Protein AF-A0A7S1FS74-F1 (afdb_monomer_lite)

Sequence (262 aa):
QEGEQGNDNESFQSESQVQEIINKVNLYEEGFTKITEATGISDLQQFVRFFLENEEHNFSLFNFANEQSNEIEMLQEKKNSCKEELEDCSRRKQENQKNNVALEDVENRIQTATLQLAEAESRLNESKNTMEDLKYGVEQLINTTDKRHPDISEPEITVTDVNILQNLGNIEQEIDKILSLYHTMKKKKDSCDYNLNGSDKNHFDRILSRSSSDAILPKMSDYSSDESIENEPITRPLTRDQIARKTIASMTNTKQKRTPWY

Radius of gyration: 62.42 Å; chains: 1; bounding box: 148×60×145 Å

Secondary structure (DSSP, 8-state):
--SSSSSHHHHHHHHHHHHHHHHHHHHHHHHHHHHHHHH----HHHHHHHHHHHHHHHHHHHHHHHHHHHHHHHHHHHHHHHHHHHHHHHHHHHHHHHHHHHHHHHHHHHHHHHHHHHHHHHHHHHHHHHHHHHHHHHHHHHHHHSTT-TT---------TTTHHHHHHHHHHHHHHHHHHHHHHHHHHHTT-----------GGGSTT--------------------------PPPPHHHHHHHHHHHHHHHHHT-PPP-

pLDDT: mean 75.57, std 19.51, range [37.91, 98.19]

InterPro domains:
  IPR049258 ODAD1, central coiled coil region [PF21773] (16-146)
  IPR051876 Outer dynein arm-docking/Coiled-coil domain-containing protein [PTHR21694] (13-249)

Organism: NCBI:txid216773

Structure (mmCIF, N/CA/C/O backbone):
data_AF-A0A7S1FS74-F1
#
_entry.id   AF-A0A7S1FS74-F1
#
loop_
_atom_site.group_PDB
_atom_site.id
_atom_site.type_symbol
_atom_site.label_atom_id
_atom_site.label_alt_id
_atom_site.label_comp_id
_atom_site.label_asym_id
_atom_site.label_entity_id
_atom_site.label_seq_id
_atom_site.pdbx_PDB_ins_code
_atom_site.Cartn_x
_atom_site.Cartn_y
_atom_site.Cartn_z
_atom_site.occupancy
_atom_site.B_iso_or_equiv
_atom_site.auth_seq_id
_atom_site.auth_comp_id
_atom_site.auth_asym_id
_atom_site.auth_atom_id
_atom_site.pdbx_PDB_model_num
ATOM 1 N N . GLN A 1 1 ? -73.631 -48.736 70.545 1.00 43.78 1 GLN A N 1
ATOM 2 C CA . GLN A 1 1 ? -72.236 -48.270 70.409 1.00 43.78 1 GLN A CA 1
ATOM 3 C C . GLN A 1 1 ? -72.059 -47.849 68.965 1.00 43.78 1 GLN A C 1
ATOM 5 O O . GLN A 1 1 ? -72.694 -48.474 68.132 1.00 43.78 1 GLN A O 1
ATOM 10 N N . GLU A 1 2 ? -71.242 -46.826 68.716 1.00 48.28 2 GLU A N 1
ATOM 11 C CA . GLU A 1 2 ? -70.967 -46.182 67.414 1.00 48.28 2 GLU A CA 1
ATOM 12 C C . GLU A 1 2 ? -71.860 -44.977 67.098 1.00 48.28 2 GLU A C 1
ATOM 14 O O . GLU A 1 2 ? -72.830 -45.042 66.354 1.00 48.28 2 GLU A O 1
ATOM 19 N N . GLY A 1 3 ? -71.505 -43.843 67.697 1.00 50.06 3 GLY A N 1
ATOM 20 C CA . GLY A 1 3 ? -72.077 -42.544 67.372 1.00 50.06 3 GLY A CA 1
ATOM 21 C C . GLY A 1 3 ? -71.383 -41.425 68.134 1.00 50.06 3 GLY A C 1
ATOM 22 O O . GLY A 1 3 ? -72.074 -40.643 68.759 1.00 50.06 3 GLY A O 1
ATOM 23 N N . GLU A 1 4 ? -70.042 -41.403 68.184 1.00 51.97 4 GLU A N 1
ATOM 24 C CA . GLU A 1 4 ? -69.323 -40.344 68.923 1.00 51.97 4 GLU A CA 1
ATOM 25 C C . GLU A 1 4 ? -67.820 -40.200 68.590 1.00 51.97 4 GLU A C 1
ATOM 27 O O . GLU A 1 4 ? -67.072 -39.674 69.394 1.00 51.97 4 GLU A O 1
ATOM 32 N N . GLN A 1 5 ? -67.331 -40.660 67.427 1.00 51.28 5 GLN A N 1
ATOM 33 C CA . GLN A 1 5 ? -65.892 -40.536 67.083 1.00 51.28 5 GLN A CA 1
ATOM 34 C C . GLN A 1 5 ? -65.592 -39.740 65.799 1.00 51.28 5 GLN A C 1
ATOM 36 O O . GLN A 1 5 ? -64.433 -39.583 65.434 1.00 51.28 5 GLN A O 1
ATOM 41 N N . GLY A 1 6 ? -66.612 -39.216 65.109 1.00 51.88 6 GLY A N 1
ATOM 42 C CA . GLY A 1 6 ? -66.433 -38.466 63.855 1.00 51.88 6 GLY A CA 1
ATOM 43 C C . GLY A 1 6 ? -66.335 -36.942 64.002 1.00 51.88 6 GLY A C 1
ATOM 44 O O . GLY A 1 6 ? -65.838 -36.293 63.092 1.00 51.88 6 GLY A O 1
ATOM 45 N N . ASN A 1 7 ? -66.789 -36.371 65.122 1.00 51.75 7 ASN A N 1
ATOM 46 C CA . ASN A 1 7 ? -66.901 -34.914 65.303 1.00 51.75 7 ASN A CA 1
ATOM 47 C C . ASN A 1 7 ? -65.642 -34.287 65.935 1.00 51.75 7 ASN A C 1
ATOM 49 O O . ASN A 1 7 ? -65.315 -33.128 65.695 1.00 51.75 7 ASN A O 1
ATOM 53 N N . ASP A 1 8 ? -64.891 -35.079 66.701 1.00 54.19 8 ASP A N 1
ATOM 54 C CA . ASP A 1 8 ? -63.736 -34.583 67.452 1.00 54.19 8 ASP A CA 1
ATOM 55 C C . ASP A 1 8 ? -62.534 -34.296 66.540 1.00 54.19 8 ASP A C 1
ATOM 57 O O . ASP A 1 8 ? -61.729 -33.423 66.840 1.00 54.19 8 ASP A O 1
ATOM 61 N N . ASN A 1 9 ? -62.422 -34.976 65.391 1.00 55.03 9 ASN A N 1
ATOM 62 C CA . ASN A 1 9 ? -61.268 -34.848 64.493 1.00 55.03 9 ASN A CA 1
ATOM 63 C C . ASN A 1 9 ? -61.340 -33.591 63.596 1.00 55.03 9 ASN A C 1
ATOM 65 O O . ASN A 1 9 ? -60.318 -32.952 63.349 1.00 55.03 9 ASN A O 1
ATOM 69 N N . GLU A 1 10 ? -62.542 -33.190 63.156 1.00 55.16 10 GLU A N 1
ATOM 70 C CA . GLU A 1 10 ? -62.764 -31.910 62.455 1.00 55.16 10 GLU A CA 1
ATOM 71 C C . GLU A 1 10 ? -62.664 -30.717 63.421 1.00 55.16 10 GLU A C 1
ATOM 73 O O . GLU A 1 10 ? -62.041 -29.704 63.091 1.00 55.16 10 GLU A O 1
ATOM 78 N N . SER A 1 11 ? -63.179 -30.861 64.652 1.00 56.72 11 SER A N 1
ATOM 79 C CA . SER A 1 11 ? -63.020 -29.859 65.716 1.00 56.72 11 SER A CA 1
ATOM 80 C C . SER A 1 11 ? -61.543 -29.629 66.051 1.00 56.72 11 SER A C 1
ATOM 82 O O . SER A 1 11 ? -61.093 -28.486 66.097 1.00 56.72 11 SER A O 1
ATOM 84 N N . PHE A 1 12 ? -60.749 -30.694 66.181 1.00 57.56 12 PHE A N 1
ATOM 85 C CA . PHE A 1 12 ? -59.322 -30.592 66.501 1.00 57.56 12 PHE A CA 1
ATOM 86 C C . PHE A 1 12 ? -58.492 -29.965 65.368 1.00 57.56 12 PHE A C 1
ATOM 88 O O . PHE A 1 12 ? -57.576 -29.181 65.624 1.00 57.56 12 PHE A O 1
ATOM 95 N N . GLN A 1 13 ? -58.824 -30.248 64.102 1.00 59.66 13 GLN A N 1
ATOM 96 C CA . GLN A 1 13 ? -58.208 -29.562 62.959 1.00 59.66 13 GLN A CA 1
ATOM 97 C C . GLN A 1 13 ? -58.555 -28.070 62.933 1.00 59.66 13 GLN A C 1
ATOM 99 O O . GLN A 1 13 ? -57.680 -27.247 62.658 1.00 59.66 13 GLN A O 1
ATOM 104 N N . SER A 1 14 ? -59.797 -27.709 63.263 1.00 66.94 14 SER A N 1
ATOM 105 C CA . SER A 1 14 ? -60.214 -26.307 63.340 1.00 66.94 14 SER A CA 1
ATOM 106 C C . SER A 1 14 ? -59.550 -25.560 64.507 1.00 66.94 14 SER A C 1
ATOM 108 O O . SER A 1 14 ? -59.056 -24.450 64.318 1.00 66.94 14 SER A O 1
ATOM 110 N N . GLU A 1 15 ? -59.410 -26.186 65.677 1.00 73.25 15 GLU A N 1
ATOM 111 C CA . GLU A 1 15 ? -58.689 -25.621 66.825 1.00 73.25 15 GLU A CA 1
ATOM 112 C C . GLU A 1 15 ? -57.191 -25.465 66.549 1.00 73.25 15 GLU A C 1
ATOM 114 O O . GLU A 1 15 ? -56.600 -24.444 66.905 1.00 73.25 15 GLU A O 1
ATOM 119 N N . SER A 1 16 ? -56.578 -26.431 65.857 1.00 75.44 16 SER A N 1
ATOM 120 C CA . SER A 1 16 ? -55.182 -26.338 65.422 1.00 75.44 16 SER A CA 1
ATOM 121 C C . SER A 1 16 ? -54.966 -25.193 64.429 1.00 75.44 16 SER A C 1
ATOM 123 O O . SER A 1 16 ? -53.969 -24.482 64.534 1.00 75.44 16 SER A O 1
ATOM 125 N N . GLN A 1 17 ? -55.886 -24.981 63.483 1.00 77.62 17 GLN A N 1
ATOM 126 C CA . GLN A 1 17 ? -55.822 -23.852 62.545 1.00 77.62 17 GLN A CA 1
ATOM 127 C C . GLN A 1 17 ? -56.017 -22.510 63.259 1.00 77.62 17 GLN A C 1
ATOM 129 O O . GLN A 1 17 ? -55.316 -21.542 62.964 1.00 77.62 17 GLN A O 1
ATOM 134 N N . VAL A 1 18 ? -56.924 -22.449 64.237 1.00 81.81 18 VAL A N 1
ATOM 135 C CA . VAL A 1 18 ? -57.141 -21.253 65.063 1.00 81.81 18 VAL A CA 1
ATOM 136 C C . VAL A 1 18 ? -55.900 -20.935 65.903 1.00 81.81 18 VAL A C 1
ATOM 138 O O . VAL A 1 18 ? -55.471 -19.784 65.930 1.00 81.81 18 VAL A O 1
ATOM 141 N N . GLN A 1 19 ? -55.269 -21.939 66.517 1.00 81.50 19 GLN A N 1
ATOM 142 C CA . GLN A 1 19 ? -53.985 -21.792 67.217 1.00 81.50 19 GLN A CA 1
ATOM 143 C C . GLN A 1 19 ? -52.884 -21.262 66.291 1.00 81.50 19 GLN A C 1
ATOM 145 O O . GLN A 1 19 ? -52.126 -20.370 66.665 1.00 81.50 19 GLN A O 1
ATOM 150 N N . GLU A 1 20 ? -52.813 -21.757 65.056 1.00 83.44 20 GLU A N 1
ATOM 151 C CA . GLU A 1 20 ? -51.830 -21.300 64.074 1.00 83.44 20 GLU A CA 1
ATOM 152 C C . GLU A 1 20 ? -52.056 -19.836 63.657 1.00 83.44 20 GLU A C 1
ATOM 154 O O . GLU A 1 20 ? -51.097 -19.074 63.505 1.00 83.44 20 GLU A O 1
ATOM 159 N N . ILE A 1 21 ? -53.317 -19.413 63.524 1.00 84.25 21 ILE A N 1
ATOM 160 C CA . ILE A 1 21 ? -53.688 -18.016 63.260 1.00 84.25 21 ILE A CA 1
ATOM 161 C C . ILE A 1 21 ? -53.327 -17.129 64.455 1.00 84.25 21 ILE A C 1
ATOM 163 O O . ILE A 1 21 ? -52.723 -16.077 64.260 1.00 84.25 21 ILE A O 1
ATOM 167 N N . ILE A 1 22 ? -53.631 -17.557 65.683 1.00 83.81 22 ILE A N 1
ATOM 168 C CA . ILE A 1 22 ? -53.291 -16.818 66.909 1.00 83.81 22 ILE A CA 1
ATOM 169 C C . ILE A 1 22 ? -51.774 -16.652 67.034 1.00 83.81 22 ILE A C 1
ATOM 171 O O . ILE A 1 22 ? -51.296 -15.553 67.299 1.00 83.81 22 ILE A O 1
ATOM 175 N N . ASN A 1 23 ? -51.002 -17.706 66.766 1.00 84.88 23 ASN A N 1
ATOM 176 C CA . ASN A 1 23 ? -49.542 -17.638 66.795 1.00 84.88 23 ASN A CA 1
ATOM 177 C C . ASN A 1 23 ? -48.990 -16.661 65.749 1.00 84.88 23 ASN A C 1
ATOM 179 O O . ASN A 1 23 ? -48.057 -15.915 66.043 1.00 84.88 23 ASN A O 1
ATOM 183 N N . LYS A 1 24 ? -49.585 -16.611 64.550 1.00 85.69 24 LYS A N 1
ATOM 184 C CA . LYS A 1 24 ? -49.232 -15.615 63.525 1.00 85.69 24 LYS A CA 1
ATOM 185 C C . LYS A 1 24 ? -49.582 -14.195 63.971 1.00 85.69 24 LYS A C 1
ATOM 187 O O . LYS A 1 24 ? -48.759 -13.303 63.802 1.00 85.69 24 LYS A O 1
ATOM 192 N N . VAL A 1 25 ? -50.755 -13.984 64.568 1.00 84.75 25 VAL A N 1
ATOM 193 C CA . VAL A 1 25 ? -51.173 -12.674 65.099 1.00 84.75 25 VAL A CA 1
ATOM 194 C C . VAL A 1 25 ? -50.226 -12.206 66.203 1.00 84.75 25 VAL A C 1
ATOM 196 O O . VAL A 1 25 ? -49.726 -11.090 66.118 1.00 84.75 25 VAL A O 1
ATOM 199 N N . ASN A 1 26 ? -49.892 -13.075 67.158 1.00 83.81 26 ASN A N 1
ATOM 200 C CA . ASN A 1 26 ? -48.946 -12.767 68.233 1.00 83.81 26 ASN A CA 1
ATOM 201 C C . ASN A 1 26 ? -47.554 -12.421 67.683 1.00 83.81 26 ASN A C 1
ATOM 203 O O . ASN A 1 26 ? -46.916 -11.485 68.155 1.00 83.81 26 ASN A O 1
ATOM 207 N N . LEU A 1 27 ? -47.090 -13.140 66.654 1.00 86.12 27 LEU A N 1
ATOM 208 C CA . LEU A 1 27 ? -45.813 -12.854 65.997 1.00 86.12 27 LEU A CA 1
ATOM 209 C C . LEU A 1 27 ? -45.825 -11.483 65.301 1.00 86.12 27 LEU A C 1
ATOM 211 O O . LEU A 1 27 ? -44.845 -10.740 65.376 1.00 86.12 27 LEU A O 1
ATOM 215 N N . TYR A 1 28 ? -46.929 -11.135 64.633 1.00 82.56 28 TYR A N 1
ATOM 216 C CA . TYR A 1 28 ? -47.094 -9.820 64.014 1.00 82.56 28 TYR A CA 1
ATOM 217 C C . TYR A 1 28 ? -47.194 -8.704 65.054 1.00 82.56 28 TYR A C 1
ATOM 219 O O . TYR A 1 28 ? -46.621 -7.639 64.843 1.00 82.56 28 TYR A O 1
ATOM 227 N N . GLU A 1 29 ? -47.857 -8.945 66.183 1.00 80.75 29 GLU A N 1
ATOM 228 C CA . GLU A 1 29 ? -47.978 -7.987 67.284 1.00 80.75 29 GLU A CA 1
ATOM 229 C C . GLU A 1 29 ? -46.626 -7.756 67.984 1.00 80.75 29 GLU A C 1
ATOM 231 O O . GLU A 1 29 ? -46.240 -6.612 68.238 1.00 80.75 29 GLU A O 1
ATOM 236 N N . GLU A 1 30 ? -45.836 -8.814 68.197 1.00 83.38 30 GLU A N 1
ATOM 237 C CA . GLU A 1 30 ? -44.474 -8.716 68.737 1.00 83.38 30 GLU A CA 1
ATOM 238 C C . GLU A 1 30 ? -43.536 -7.974 67.769 1.00 83.38 30 GLU A C 1
ATOM 240 O O . GLU A 1 30 ? -42.765 -7.097 68.176 1.00 83.38 30 GLU A O 1
ATOM 245 N N . GLY A 1 31 ? -43.617 -8.289 66.472 1.00 80.69 31 GLY A N 1
ATOM 246 C CA . GLY A 1 31 ? -42.872 -7.593 65.424 1.00 80.69 31 GLY A CA 1
ATOM 247 C C . GLY A 1 31 ? -43.248 -6.114 65.334 1.00 80.69 31 GLY A C 1
ATOM 248 O O . GLY A 1 31 ? -42.368 -5.256 65.273 1.00 80.69 31 GLY A O 1
ATOM 249 N N . PHE A 1 32 ? -44.544 -5.806 65.404 1.00 75.81 32 PHE A N 1
ATOM 250 C CA . PHE A 1 32 ? -45.042 -4.437 65.396 1.00 75.81 32 PHE A CA 1
ATOM 251 C C . PHE A 1 32 ? -44.546 -3.664 66.617 1.00 75.81 32 PHE A C 1
ATOM 253 O O . PHE A 1 32 ? -44.014 -2.570 66.458 1.00 75.81 32 PHE A O 1
ATOM 260 N N . THR A 1 33 ? -44.609 -4.247 67.816 1.00 78.50 33 THR A N 1
ATOM 261 C CA . THR A 1 33 ? -44.137 -3.606 69.057 1.00 78.50 33 THR A CA 1
ATOM 262 C C . THR A 1 33 ? -42.661 -3.207 68.957 1.00 78.50 33 THR A C 1
ATOM 264 O O . THR A 1 33 ? -42.319 -2.052 69.210 1.00 78.50 33 THR A O 1
ATOM 267 N N . LYS A 1 34 ? -41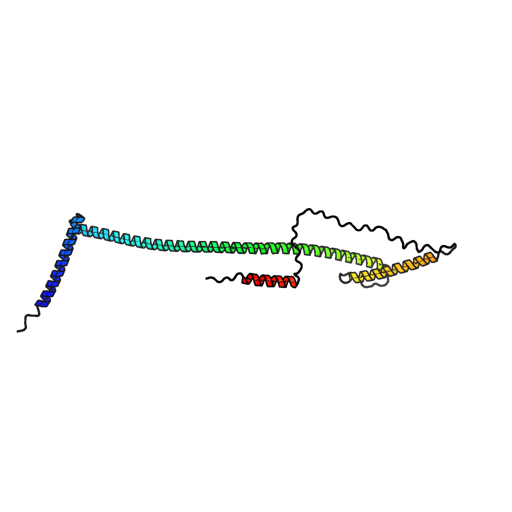.797 -4.110 68.470 1.00 80.56 34 LYS A N 1
ATOM 268 C CA . LYS A 1 34 ? -40.364 -3.826 68.252 1.00 80.56 34 LYS A CA 1
ATOM 269 C C . LYS A 1 34 ? -40.133 -2.689 67.256 1.00 80.56 34 LYS A C 1
ATOM 271 O O . LYS A 1 34 ? -39.248 -1.858 67.449 1.00 80.56 34 LYS A O 1
ATOM 276 N N . ILE A 1 35 ? -40.923 -2.641 66.186 1.00 75.12 35 ILE A N 1
ATOM 277 C CA . ILE A 1 35 ? -40.816 -1.584 65.176 1.00 75.12 35 ILE A CA 1
ATOM 278 C C . ILE A 1 35 ? -41.334 -0.250 65.726 1.00 75.12 35 ILE A C 1
ATOM 280 O O . ILE A 1 35 ? -40.722 0.789 65.479 1.00 75.12 35 ILE A O 1
ATOM 284 N N . THR A 1 36 ? -42.410 -0.274 66.514 1.00 75.62 36 THR A N 1
ATOM 285 C CA . THR A 1 36 ? -42.994 0.905 67.172 1.00 75.62 36 THR A CA 1
ATOM 286 C C . THR A 1 36 ? -41.993 1.521 68.153 1.00 75.62 36 THR A C 1
ATOM 288 O O . THR A 1 36 ? -41.811 2.736 68.157 1.00 75.62 36 THR A O 1
ATOM 291 N N . GLU A 1 37 ? -41.285 0.694 68.931 1.00 78.81 37 GLU A N 1
ATOM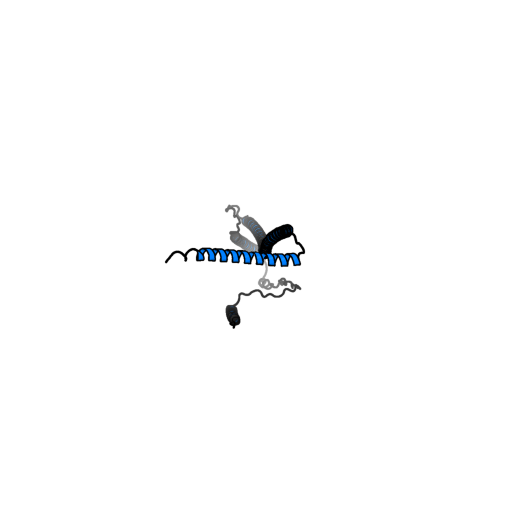 292 C CA . GLU A 1 37 ? -40.215 1.133 69.840 1.00 78.81 37 GLU A CA 1
ATOM 293 C C . GLU A 1 37 ? -39.012 1.733 69.097 1.00 78.81 37 GLU A C 1
ATOM 295 O O . GLU A 1 37 ? -38.439 2.721 69.552 1.00 78.81 37 GLU A O 1
ATOM 300 N N . ALA A 1 38 ? -38.637 1.171 67.943 1.00 76.94 38 ALA A N 1
ATOM 301 C CA . ALA A 1 38 ? -37.493 1.643 67.161 1.00 76.94 38 ALA A CA 1
ATOM 302 C C . ALA A 1 38 ? -37.785 2.917 66.344 1.00 76.94 38 ALA A C 1
ATOM 304 O O . ALA A 1 38 ? -36.890 3.738 66.144 1.00 76.94 38 ALA A O 1
ATOM 305 N N . THR A 1 39 ? -39.017 3.077 65.848 1.00 72.62 39 THR A N 1
ATOM 306 C CA . THR A 1 39 ? -39.413 4.179 64.947 1.00 72.62 39 THR A CA 1
ATOM 307 C C . THR A 1 39 ? -40.206 5.288 65.639 1.00 72.62 39 THR A C 1
ATOM 309 O O . THR A 1 39 ? -40.272 6.399 65.118 1.00 72.62 39 THR A O 1
ATOM 312 N N . GLY A 1 40 ? -40.795 5.021 66.809 1.00 71.00 40 GLY A N 1
ATOM 313 C CA . GLY A 1 40 ? -41.599 5.976 67.578 1.00 71.00 40 GLY A CA 1
ATOM 314 C C . GLY A 1 40 ? -42.995 6.265 67.005 1.00 71.00 40 GLY A C 1
ATOM 315 O O . GLY A 1 40 ? -43.666 7.178 67.484 1.00 71.00 40 GLY A O 1
ATOM 316 N N . ILE A 1 41 ? -43.449 5.521 65.987 1.00 70.75 41 ILE A N 1
ATOM 317 C CA . ILE A 1 41 ? -44.732 5.742 65.297 1.00 70.75 41 ILE A CA 1
ATOM 318 C C . ILE A 1 41 ? -45.794 4.790 65.864 1.00 70.75 41 ILE A C 1
ATOM 320 O O . ILE A 1 41 ? -45.828 3.624 65.494 1.00 70.75 41 ILE A O 1
ATOM 324 N N . SER A 1 42 ? -46.691 5.275 66.730 1.00 68.88 42 SER A N 1
ATOM 325 C CA . SER A 1 42 ? -47.787 4.464 67.307 1.00 68.88 42 SER A CA 1
ATOM 326 C C . SER A 1 42 ? -49.011 4.264 66.397 1.00 68.88 42 SER A C 1
ATOM 328 O O . SER A 1 42 ? -49.877 3.460 66.733 1.00 68.88 42 SER A O 1
ATOM 330 N N . ASP A 1 43 ? -49.123 4.980 65.270 1.00 76.81 43 ASP A N 1
ATOM 331 C CA . ASP A 1 43 ? -50.241 4.822 64.326 1.00 76.81 43 ASP A CA 1
ATOM 332 C C . ASP A 1 43 ? -49.900 3.813 63.217 1.00 76.81 43 ASP A C 1
ATOM 334 O O . ASP A 1 43 ? -49.105 4.093 62.316 1.00 76.81 43 ASP A O 1
ATOM 338 N N . LEU A 1 44 ? -50.562 2.651 63.253 1.00 75.44 44 LEU A N 1
ATOM 339 C CA . LEU A 1 44 ? -50.431 1.579 62.261 1.00 75.44 44 LEU A CA 1
ATOM 340 C C . LEU A 1 44 ? -50.644 2.087 60.825 1.00 75.44 44 LEU A C 1
ATOM 342 O O . LEU A 1 44 ? -49.952 1.652 59.906 1.00 75.44 44 LEU A O 1
ATOM 346 N N . GLN A 1 45 ? -51.569 3.027 60.615 1.00 79.56 45 GLN A N 1
ATOM 347 C CA . GLN A 1 45 ? -51.860 3.550 59.278 1.00 79.56 45 GLN A CA 1
ATOM 348 C C . GLN A 1 45 ? -50.738 4.455 58.754 1.00 79.56 45 GLN A C 1
ATOM 350 O O . GLN A 1 45 ? -50.449 4.449 57.557 1.00 79.56 45 GLN A O 1
ATOM 355 N N . GLN A 1 46 ? -50.083 5.227 59.626 1.00 81.12 46 GLN A N 1
ATOM 356 C CA . GLN A 1 46 ? -48.861 5.951 59.264 1.00 81.12 46 GLN A CA 1
ATOM 357 C C . GLN A 1 46 ? -47.703 4.995 58.973 1.00 81.12 46 GLN A C 1
ATOM 359 O O . GLN A 1 46 ? -46.993 5.211 57.994 1.00 81.12 46 GLN A O 1
ATOM 364 N N . PHE A 1 47 ? -47.551 3.926 59.758 1.00 81.50 47 PHE A N 1
ATOM 365 C CA . PHE A 1 47 ? -46.500 2.934 59.537 1.00 81.50 47 PHE A CA 1
ATOM 366 C C . PHE A 1 47 ? -46.626 2.239 58.173 1.00 81.50 47 PHE A C 1
ATOM 368 O O . PHE A 1 47 ? -45.651 2.173 57.429 1.00 81.50 47 PHE A O 1
ATOM 375 N N . VAL A 1 48 ? -47.831 1.792 57.799 1.00 84.12 48 VAL A N 1
ATOM 376 C CA . VAL A 1 48 ? -48.063 1.159 56.487 1.00 84.12 48 VAL A CA 1
ATOM 377 C C . VAL A 1 48 ? -47.782 2.129 55.339 1.00 84.12 48 VAL A C 1
ATOM 379 O O . VAL A 1 48 ? -47.154 1.739 54.360 1.00 84.12 48 VAL A O 1
ATOM 382 N N . ARG A 1 49 ? -48.190 3.401 55.459 1.00 86.00 49 ARG A N 1
ATOM 383 C CA . ARG A 1 49 ? -47.888 4.424 54.443 1.00 86.00 49 ARG A CA 1
ATOM 384 C C . ARG A 1 49 ? -46.385 4.655 54.285 1.00 86.00 49 ARG A C 1
ATOM 386 O O . ARG A 1 49 ? -45.902 4.670 53.162 1.00 86.00 49 ARG A O 1
ATOM 393 N N . PHE A 1 50 ? -45.655 4.775 55.393 1.00 84.81 50 PHE A N 1
ATOM 394 C CA . PHE A 1 50 ? -44.199 4.937 55.379 1.00 84.81 50 PHE A CA 1
ATOM 395 C C . PHE A 1 50 ? -43.479 3.706 54.813 1.00 84.81 50 PHE A C 1
ATOM 397 O O . PHE A 1 50 ? -42.485 3.836 54.099 1.00 84.81 50 PHE A O 1
ATOM 404 N N . PHE A 1 51 ? -43.970 2.502 55.115 1.00 85.50 51 PHE A N 1
ATOM 405 C CA . PHE A 1 51 ? -43.418 1.274 54.551 1.00 85.50 51 PHE A CA 1
ATOM 406 C C . PHE A 1 51 ? -43.652 1.204 53.041 1.00 85.50 51 PHE A C 1
ATOM 408 O O . PHE A 1 51 ? -42.716 0.914 52.307 1.00 85.50 51 PHE A O 1
ATOM 415 N N . LEU A 1 52 ? -44.862 1.534 52.581 1.00 89.12 52 LEU A N 1
ATOM 416 C CA . LEU A 1 52 ? -45.199 1.537 51.159 1.00 89.12 52 LEU A CA 1
ATOM 417 C C . LEU A 1 52 ? -44.376 2.574 50.380 1.00 89.12 52 LEU A C 1
ATOM 419 O O . LEU A 1 52 ? -43.866 2.266 49.311 1.00 89.12 52 LEU A O 1
ATOM 423 N N . GLU A 1 53 ? -44.186 3.772 50.937 1.00 91.19 53 GLU A N 1
ATOM 424 C CA . GLU A 1 53 ? -43.346 4.814 50.333 1.00 91.19 53 GLU A CA 1
ATOM 425 C C . GLU A 1 53 ? -41.874 4.377 50.243 1.00 91.19 53 GLU A C 1
ATOM 427 O O . GLU A 1 53 ? -41.224 4.564 49.214 1.00 91.19 53 GLU A O 1
ATOM 432 N N . ASN A 1 54 ? -41.345 3.722 51.285 1.00 90.31 54 ASN A N 1
ATOM 433 C CA . ASN A 1 54 ? -40.000 3.146 51.232 1.00 90.31 54 ASN A CA 1
ATOM 434 C C . ASN A 1 54 ? -39.899 1.969 50.260 1.00 90.31 54 ASN A C 1
ATOM 436 O O . ASN A 1 54 ? -38.869 1.816 49.609 1.00 90.31 54 ASN A O 1
ATOM 440 N N . GLU A 1 55 ? -40.931 1.134 50.155 1.00 92.44 55 GLU A N 1
ATOM 441 C CA . GLU A 1 55 ? -40.971 0.029 49.199 1.00 92.44 55 GLU A CA 1
ATOM 442 C C . GLU A 1 55 ? -40.970 0.559 47.760 1.00 92.44 55 GLU A C 1
ATOM 444 O O . GLU A 1 55 ? -40.179 0.096 46.940 1.00 92.44 55 GLU A O 1
ATOM 449 N N . GLU A 1 56 ? -41.767 1.588 47.469 1.00 93.81 56 GLU A N 1
ATOM 450 C CA . GLU A 1 56 ? -41.798 2.259 46.166 1.00 93.81 56 GLU A CA 1
ATOM 451 C C . GLU A 1 56 ? -40.458 2.939 45.845 1.00 93.81 56 GLU A C 1
ATOM 453 O O . GLU A 1 56 ? -39.944 2.837 44.722 1.00 93.81 56 GLU A O 1
ATOM 458 N N . HIS A 1 57 ? -39.837 3.577 46.840 1.00 94.56 57 HIS A N 1
ATOM 459 C CA . HIS A 1 57 ? -38.504 4.152 46.691 1.00 94.56 57 HIS A CA 1
ATOM 460 C C . HIS A 1 57 ? -37.449 3.075 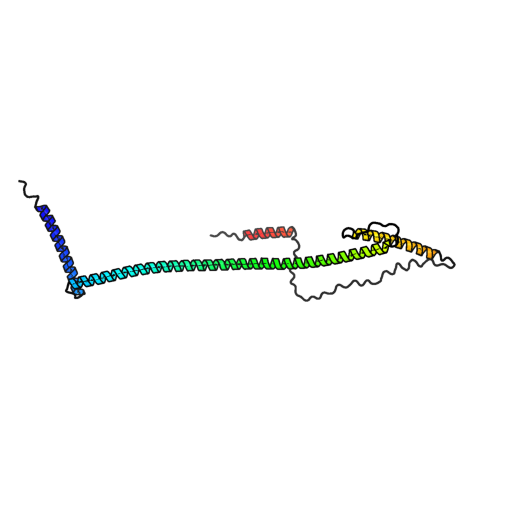46.399 1.00 94.56 57 HIS A C 1
ATOM 462 O O . HIS A 1 57 ? -36.623 3.238 45.498 1.00 94.56 57 HIS A O 1
ATOM 468 N N . ASN A 1 58 ? -37.502 1.948 47.109 1.00 93.69 58 ASN A N 1
ATOM 469 C CA . ASN A 1 58 ? -36.575 0.835 46.926 1.00 93.69 58 ASN A CA 1
ATOM 470 C C . ASN A 1 58 ? -36.780 0.144 45.567 1.00 93.69 58 ASN A C 1
ATOM 472 O O . ASN A 1 58 ? -35.813 -0.178 44.878 1.00 93.69 58 ASN A O 1
ATOM 476 N N . PHE A 1 59 ? -38.031 0.001 45.122 1.00 96.00 59 PHE A N 1
ATOM 477 C CA . PHE A 1 59 ? -38.355 -0.481 43.780 1.00 96.00 59 PHE A CA 1
ATOM 478 C C . PHE A 1 59 ? -37.787 0.445 42.696 1.00 96.00 59 PHE A C 1
ATOM 480 O O . PHE A 1 59 ? -37.169 -0.016 41.734 1.00 96.00 59 PHE A O 1
ATOM 487 N N . SER A 1 60 ? -37.924 1.759 42.879 1.00 96.75 60 SER A N 1
ATOM 488 C CA . SER A 1 60 ? -37.359 2.759 41.966 1.00 96.75 60 SER A CA 1
ATOM 489 C C . SER A 1 60 ? -35.829 2.696 41.918 1.00 96.75 60 SER A C 1
ATOM 491 O O . SER A 1 60 ? -35.245 2.724 40.835 1.00 96.75 60 SER A O 1
ATOM 493 N N . LEU A 1 61 ? -35.177 2.547 43.075 1.00 96.00 61 LEU A N 1
ATOM 494 C CA . LEU A 1 61 ? -33.726 2.362 43.181 1.00 96.00 61 LEU A CA 1
ATOM 495 C C . LEU A 1 61 ? -33.255 1.087 42.482 1.00 96.00 61 LEU A C 1
ATOM 497 O O . LEU A 1 61 ? -32.248 1.116 41.777 1.00 96.00 61 LEU A O 1
ATOM 501 N N . PHE A 1 62 ? -33.980 -0.018 42.646 1.00 97.06 62 PHE A N 1
ATOM 502 C CA . PHE A 1 62 ? -33.652 -1.278 41.986 1.00 97.06 62 PHE A CA 1
ATOM 503 C C . PHE A 1 62 ? -33.757 -1.157 40.462 1.00 97.06 62 PHE A C 1
ATOM 505 O O . PHE A 1 62 ? -32.859 -1.590 39.739 1.00 97.06 62 PHE A O 1
ATOM 512 N N . ASN A 1 63 ? -34.807 -0.499 39.966 1.00 96.50 63 ASN A N 1
ATOM 513 C CA . ASN A 1 63 ? -34.951 -0.226 38.537 1.00 96.50 63 ASN A CA 1
ATOM 514 C C . ASN A 1 63 ? -33.822 0.664 38.012 1.00 96.50 63 ASN A C 1
ATOM 516 O O . ASN A 1 63 ? -33.244 0.352 36.973 1.00 96.50 63 ASN A O 1
ATOM 520 N N . PHE A 1 64 ? -33.458 1.713 38.751 1.00 97.75 64 PHE A N 1
ATOM 521 C CA . PHE A 1 64 ? -32.335 2.573 38.387 1.00 97.75 64 PHE A CA 1
ATOM 522 C C . PHE A 1 64 ? -31.005 1.806 38.365 1.00 97.75 64 PHE A C 1
ATOM 524 O O . PHE A 1 64 ? -30.230 1.945 37.424 1.00 97.75 64 PHE A O 1
ATOM 531 N N . ALA A 1 65 ? -30.742 0.950 39.357 1.00 97.31 65 ALA A N 1
ATOM 532 C CA . ALA A 1 65 ? -29.539 0.119 39.389 1.00 97.31 65 ALA A CA 1
ATOM 533 C C . ALA A 1 65 ? -29.470 -0.853 38.197 1.00 97.31 65 ALA A C 1
ATOM 535 O O . ALA A 1 65 ? -28.396 -1.051 37.622 1.00 97.31 65 ALA A O 1
ATOM 536 N N . ASN A 1 66 ? -30.609 -1.419 37.788 1.00 96.94 66 ASN A N 1
ATOM 537 C CA . ASN A 1 66 ? -30.693 -2.258 36.592 1.00 96.94 66 ASN A CA 1
ATOM 538 C C . ASN A 1 66 ? -30.453 -1.450 35.312 1.00 96.94 66 ASN A C 1
ATOM 540 O O . ASN A 1 66 ? -29.696 -1.885 34.448 1.00 96.94 66 ASN A O 1
ATOM 544 N N . GLU A 1 67 ? -31.049 -0.263 35.196 1.00 97.25 67 GLU A N 1
ATOM 545 C CA . GLU A 1 67 ? -30.834 0.627 34.053 1.00 97.25 67 GLU A CA 1
ATOM 546 C C . GLU A 1 67 ? -29.362 1.041 33.935 1.00 97.25 67 GLU A C 1
ATOM 548 O O . GLU A 1 67 ? -28.777 0.929 32.859 1.00 97.25 67 GLU A O 1
ATOM 553 N N . GLN A 1 68 ? -28.731 1.416 35.049 1.00 97.81 68 GLN A N 1
ATOM 554 C CA . GLN A 1 68 ? -27.303 1.733 35.095 1.00 97.81 68 GLN A CA 1
ATOM 555 C C . GLN A 1 68 ? -26.428 0.528 34.736 1.00 97.81 68 GLN A C 1
ATOM 557 O O . GLN A 1 68 ? -25.430 0.684 34.036 1.00 97.81 68 GLN A O 1
ATOM 562 N N . SER A 1 69 ? -26.801 -0.680 35.164 1.00 97.44 69 SER A N 1
ATOM 563 C CA . SER A 1 69 ? -26.075 -1.901 34.788 1.00 97.44 69 SER A CA 1
ATOM 564 C C . SER A 1 69 ? -26.138 -2.141 33.277 1.00 97.44 69 SER A C 1
ATOM 566 O O . SER A 1 69 ? -25.102 -2.362 32.649 1.00 97.44 69 SER A O 1
ATOM 568 N N . ASN A 1 70 ? -27.319 -1.983 32.673 1.00 97.88 70 ASN A N 1
ATOM 569 C CA . ASN A 1 70 ? -27.488 -2.073 31.221 1.00 97.88 70 ASN A CA 1
ATOM 570 C C . ASN A 1 70 ? -26.700 -0.977 30.482 1.00 97.88 70 ASN A C 1
ATOM 572 O O . ASN A 1 70 ? -26.087 -1.233 29.445 1.00 97.88 70 ASN A O 1
ATOM 576 N N . GLU A 1 71 ? -26.689 0.251 31.005 1.00 98.06 71 GLU A N 1
ATOM 577 C CA . GLU A 1 71 ? -25.917 1.352 30.426 1.00 98.06 71 GLU A CA 1
ATOM 578 C C . GLU A 1 71 ? -24.409 1.068 30.462 1.00 98.06 71 GLU A C 1
ATOM 580 O O . GLU A 1 71 ? -23.713 1.283 29.464 1.00 98.06 71 GLU A O 1
ATOM 585 N N . ILE A 1 72 ? -23.905 0.521 31.572 1.00 98.12 72 ILE A N 1
ATOM 586 C CA . ILE A 1 72 ? -22.507 0.099 31.702 1.00 98.12 72 ILE A CA 1
ATOM 587 C C . ILE A 1 72 ? -22.165 -0.966 30.657 1.00 98.12 72 ILE A C 1
ATOM 589 O O . ILE A 1 72 ? -21.132 -0.836 29.996 1.00 98.12 72 ILE A O 1
ATOM 593 N N . GLU A 1 73 ? -23.012 -1.980 30.473 1.00 97.88 73 GLU A N 1
ATOM 594 C CA . GLU A 1 73 ? -22.796 -3.024 29.463 1.00 97.88 73 GLU A CA 1
ATOM 595 C C . GLU A 1 73 ? -22.738 -2.435 28.046 1.00 97.88 73 GLU A C 1
ATOM 597 O O . GLU A 1 73 ? -21.770 -2.670 27.317 1.00 97.88 73 GLU A O 1
ATOM 602 N N . MET A 1 74 ? -23.693 -1.571 27.684 1.00 98.19 74 MET A N 1
ATOM 603 C CA . MET A 1 74 ? -23.692 -0.891 26.382 1.00 98.19 74 MET A CA 1
ATOM 604 C C . MET A 1 74 ? -22.439 -0.031 26.166 1.00 98.19 74 MET A C 1
ATOM 606 O O . MET A 1 74 ? -21.874 0.012 25.069 1.00 98.19 74 MET A O 1
ATOM 610 N N . LEU A 1 75 ? -21.998 0.700 27.192 1.00 98.00 75 LEU A N 1
ATOM 611 C CA . LEU A 1 75 ? -20.796 1.530 27.104 1.00 98.00 75 LEU A CA 1
ATOM 612 C C . LEU A 1 75 ? -19.529 0.680 26.983 1.00 98.00 75 LEU A C 1
ATOM 614 O O . LEU A 1 75 ? -18.607 1.057 26.254 1.00 98.00 75 LEU A O 1
ATOM 618 N N . GLN A 1 76 ? -19.471 -0.462 27.665 1.00 98.00 76 GLN A N 1
ATOM 619 C CA . GLN A 1 76 ? -18.364 -1.408 27.542 1.00 98.00 76 GLN A CA 1
ATOM 620 C C . GLN A 1 76 ? -18.300 -2.021 26.143 1.00 98.00 76 GLN A C 1
ATOM 622 O O . GLN A 1 76 ? -17.212 -2.085 25.568 1.00 98.00 76 GLN A O 1
ATOM 627 N N . GLU A 1 77 ? -19.441 -2.391 25.564 1.00 98.00 77 GLU A N 1
ATOM 628 C CA . GLU A 1 77 ? -19.513 -2.882 24.187 1.00 98.00 77 GLU A CA 1
ATOM 629 C C . GLU A 1 77 ? -19.016 -1.824 23.193 1.00 98.00 77 GLU A C 1
ATOM 631 O O . GLU A 1 77 ? -18.094 -2.086 22.418 1.00 98.00 77 GLU A O 1
ATOM 636 N N . LYS A 1 78 ? -19.517 -0.584 23.287 1.00 98.06 78 LYS A N 1
ATOM 637 C CA . LYS A 1 78 ? -19.051 0.534 22.443 1.00 98.06 78 LYS A CA 1
ATOM 638 C C . LYS A 1 78 ? -17.556 0.794 22.594 1.00 98.06 78 LYS A C 1
ATOM 640 O O . LYS A 1 78 ? -16.861 1.039 21.608 1.00 98.06 78 LYS A O 1
ATOM 645 N N . LYS A 1 79 ? -17.039 0.739 23.823 1.00 97.69 79 LYS A N 1
ATOM 646 C CA . LYS A 1 79 ? -15.607 0.895 24.099 1.00 97.69 79 LYS A CA 1
ATOM 647 C C . LYS A 1 79 ? -14.790 -0.206 23.429 1.00 97.69 79 LYS A C 1
ATOM 649 O O . LYS A 1 79 ? -13.724 0.090 22.894 1.00 97.69 79 LYS A O 1
ATOM 654 N N . ASN A 1 80 ? -15.259 -1.448 23.479 1.00 97.88 80 ASN A N 1
ATOM 655 C CA . ASN A 1 80 ? -14.569 -2.574 22.861 1.00 97.88 80 ASN A CA 1
ATOM 656 C C . ASN A 1 80 ? -14.609 -2.476 21.332 1.00 97.88 80 ASN A C 1
ATOM 658 O O . ASN A 1 80 ? -13.552 -2.566 20.716 1.00 97.88 80 ASN A O 1
ATOM 662 N N . SER A 1 81 ? -15.766 -2.154 20.745 1.00 97.94 81 SER A N 1
ATOM 663 C CA . SER A 1 81 ? -15.903 -1.895 19.303 1.00 97.94 81 SER A CA 1
ATOM 664 C C . SER A 1 81 ? -14.946 -0.796 18.830 1.00 97.94 81 SER A C 1
ATOM 666 O O . SER A 1 81 ? -14.205 -0.973 17.870 1.00 97.94 81 SER A O 1
ATOM 668 N N . CYS A 1 82 ? -14.886 0.329 19.548 1.00 97.31 82 CYS A N 1
ATOM 669 C CA . CYS A 1 82 ? -13.992 1.438 19.205 1.00 97.31 82 CYS A CA 1
ATOM 670 C C . CYS A 1 82 ? -12.505 1.049 19.300 1.00 97.31 82 CYS A C 1
ATOM 672 O O . CYS A 1 82 ? -11.687 1.473 18.483 1.00 97.31 82 CYS A O 1
ATOM 674 N N . LYS A 1 83 ? -12.133 0.216 20.281 1.00 97.69 83 LYS A N 1
ATOM 675 C CA . LYS A 1 83 ? -10.765 -0.312 20.381 1.00 97.69 83 LYS A CA 1
ATOM 676 C C . LYS A 1 83 ? -10.419 -1.231 19.215 1.00 97.69 83 LYS A C 1
ATOM 678 O O . LYS A 1 83 ? -9.326 -1.101 18.673 1.00 97.69 83 LYS A O 1
ATOM 683 N N . GLU A 1 84 ? -11.333 -2.114 18.830 1.00 97.56 84 GLU A N 1
ATOM 684 C CA . GLU A 1 84 ? -11.140 -3.014 17.692 1.00 97.56 84 GLU A CA 1
ATOM 685 C C . GLU A 1 84 ? -10.958 -2.219 16.391 1.00 97.56 84 GLU A C 1
ATOM 687 O O . GLU A 1 84 ? -9.993 -2.440 15.662 1.00 97.56 84 GLU A O 1
ATOM 692 N N . GLU A 1 85 ? -11.792 -1.202 16.155 1.00 97.25 85 GLU A N 1
ATOM 693 C CA . GLU A 1 85 ? -11.647 -0.296 15.008 1.00 97.25 85 GLU A CA 1
ATOM 694 C C . GLU A 1 85 ? -10.299 0.443 14.999 1.00 97.25 85 GLU A C 1
ATOM 696 O O . GLU A 1 85 ? -9.677 0.611 13.943 1.00 97.25 85 GLU A O 1
ATOM 701 N N . LEU A 1 86 ? -9.817 0.877 16.168 1.00 96.38 86 LEU A N 1
ATOM 702 C CA . LEU A 1 86 ? -8.519 1.538 16.295 1.00 96.38 86 LEU A CA 1
ATOM 703 C C . LEU A 1 86 ? -7.362 0.588 15.957 1.00 96.38 86 LEU A C 1
ATOM 705 O O . LEU A 1 86 ? -6.428 0.981 15.248 1.00 96.38 86 LEU A O 1
ATOM 709 N N . GLU A 1 87 ? -7.415 -0.649 16.451 1.00 96.56 87 GLU A N 1
ATOM 710 C CA . GLU A 1 87 ? -6.423 -1.683 16.149 1.00 96.56 87 GLU A CA 1
ATOM 711 C C . GLU A 1 87 ? -6.406 -2.012 14.653 1.00 96.56 87 GLU A C 1
ATOM 713 O O . GLU A 1 87 ? -5.335 -2.053 14.037 1.00 96.56 87 GLU A O 1
ATOM 718 N N . ASP A 1 88 ? -7.579 -2.134 14.037 1.00 96.19 88 ASP A N 1
ATOM 719 C CA . ASP A 1 88 ? -7.711 -2.391 12.606 1.00 96.19 88 ASP A CA 1
ATOM 720 C C . ASP A 1 88 ? -7.190 -1.229 11.750 1.00 96.19 88 ASP A C 1
ATOM 722 O O . ASP A 1 88 ? -6.488 -1.440 10.754 1.00 96.19 88 ASP A O 1
ATOM 726 N N . CYS A 1 89 ? -7.466 0.012 12.154 1.00 95.12 89 CYS A N 1
ATOM 727 C CA . CYS A 1 89 ? -6.920 1.202 11.507 1.00 95.12 89 CYS A CA 1
ATOM 728 C C . CYS A 1 89 ? -5.385 1.240 11.599 1.00 95.12 89 CYS A C 1
ATOM 730 O O . CYS A 1 89 ? -4.700 1.478 10.598 1.00 95.12 89 CYS A O 1
ATOM 732 N N . SER A 1 90 ? -4.830 0.940 12.777 1.00 94.94 90 SER A N 1
ATOM 733 C CA . SER A 1 90 ? -3.381 0.860 12.994 1.00 94.94 90 SER A CA 1
ATOM 734 C C . SER A 1 90 ? -2.734 -0.222 12.121 1.00 94.94 90 SER A C 1
ATOM 736 O O . SER A 1 90 ? -1.736 0.034 11.437 1.00 94.94 90 SER A O 1
ATOM 738 N N . ARG A 1 91 ? -3.355 -1.406 12.052 1.00 94.31 91 ARG A N 1
ATOM 739 C CA . ARG A 1 91 ? -2.915 -2.521 11.203 1.00 94.31 91 ARG A CA 1
ATOM 740 C C . ARG A 1 91 ? -2.897 -2.135 9.723 1.00 94.31 91 ARG A C 1
ATOM 742 O O . ARG A 1 91 ? -1.876 -2.320 9.060 1.00 94.31 91 ARG A O 1
ATOM 749 N N . ARG A 1 92 ? -3.978 -1.529 9.218 1.00 93.50 92 ARG A N 1
ATOM 750 C CA . ARG A 1 92 ? -4.057 -1.034 7.828 1.00 93.50 92 ARG A CA 1
ATOM 751 C C . ARG A 1 92 ? -3.006 0.032 7.539 1.00 93.50 92 ARG A C 1
ATOM 753 O O . ARG A 1 92 ? -2.418 0.036 6.461 1.00 93.50 92 ARG A O 1
ATOM 760 N N . LYS A 1 93 ? -2.729 0.925 8.492 1.00 93.12 93 LYS A N 1
ATOM 761 C CA . LYS A 1 93 ? -1.677 1.940 8.344 1.00 93.12 93 LYS A CA 1
ATOM 762 C C . LYS A 1 93 ? -0.296 1.300 8.204 1.00 93.12 93 LYS A C 1
ATOM 764 O O . LYS A 1 93 ? 0.467 1.710 7.333 1.00 93.12 93 LYS A O 1
ATOM 769 N N . GLN A 1 94 ? 0.010 0.286 9.012 1.00 91.94 94 GLN A N 1
ATOM 770 C CA . GLN A 1 94 ? 1.275 -0.446 8.915 1.00 91.94 94 GLN A CA 1
ATOM 771 C C . GLN A 1 94 ? 1.401 -1.203 7.582 1.00 91.94 94 GLN A C 1
ATOM 773 O O . GLN A 1 94 ? 2.476 -1.234 6.984 1.00 91.94 94 GLN A O 1
ATOM 778 N N . GLU A 1 95 ? 0.313 -1.801 7.098 1.00 91.50 95 GLU A N 1
ATOM 779 C CA . GLU A 1 95 ? 0.280 -2.474 5.796 1.00 91.50 95 GLU A CA 1
ATOM 780 C C . GLU A 1 95 ? 0.471 -1.486 4.637 1.00 91.50 95 GLU A C 1
ATOM 782 O O . GLU A 1 95 ? 1.320 -1.703 3.774 1.00 91.50 95 GLU A O 1
ATOM 787 N N . ASN A 1 96 ? -0.213 -0.341 4.674 1.00 91.12 96 ASN A N 1
ATOM 788 C CA . ASN A 1 96 ? -0.031 0.726 3.691 1.00 91.12 96 ASN A CA 1
ATOM 789 C C . ASN A 1 96 ? 1.392 1.285 3.685 1.00 91.12 96 ASN A C 1
ATOM 791 O O . ASN A 1 96 ? 1.913 1.573 2.615 1.00 91.12 96 ASN A O 1
ATOM 795 N N . GLN A 1 97 ? 2.050 1.404 4.842 1.00 90.31 97 GLN A N 1
ATOM 796 C CA . GLN A 1 97 ? 3.459 1.808 4.890 1.00 90.31 97 GLN A CA 1
ATOM 797 C C . GLN A 1 97 ? 4.362 0.815 4.149 1.00 90.31 97 GLN A C 1
ATOM 799 O O . GLN A 1 97 ? 5.223 1.239 3.383 1.00 90.31 97 GLN A O 1
ATOM 804 N N . LYS A 1 98 ? 4.143 -0.496 4.317 1.00 88.19 98 LYS A N 1
ATOM 805 C CA . LYS A 1 98 ? 4.892 -1.525 3.573 1.00 88.19 98 LYS A CA 1
ATOM 806 C C . LYS A 1 98 ? 4.621 -1.442 2.071 1.00 88.19 98 LYS A C 1
ATOM 808 O O . 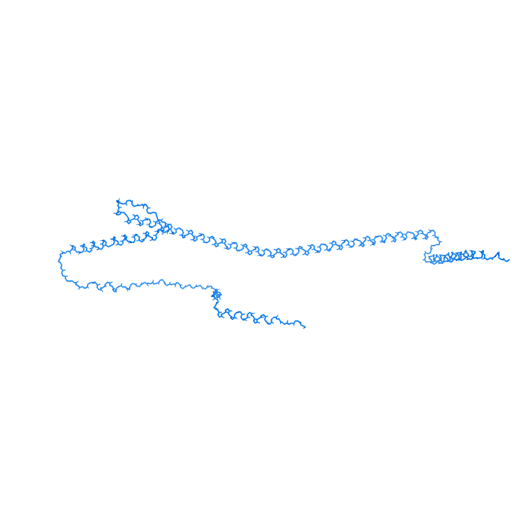LYS A 1 98 ? 5.560 -1.502 1.281 1.00 88.19 98 LYS A O 1
ATOM 813 N N . ASN A 1 99 ? 3.358 -1.265 1.686 1.00 90.06 99 ASN A N 1
ATOM 814 C CA . ASN A 1 99 ? 2.972 -1.121 0.284 1.00 90.06 99 ASN A CA 1
ATOM 815 C C . ASN A 1 99 ? 3.564 0.146 -0.342 1.00 90.06 99 ASN A C 1
ATOM 817 O O . ASN A 1 99 ? 3.983 0.107 -1.492 1.00 90.06 99 ASN A O 1
ATOM 821 N N . ASN A 1 100 ? 3.654 1.244 0.412 1.00 93.06 100 ASN A N 1
ATOM 822 C CA . ASN A 1 100 ? 4.242 2.489 -0.069 1.00 93.06 100 ASN A CA 1
ATOM 823 C C . ASN A 1 100 ? 5.738 2.339 -0.369 1.00 93.06 100 ASN A C 1
ATOM 825 O O . ASN A 1 100 ? 6.195 2.811 -1.399 1.00 93.06 100 ASN A O 1
ATOM 829 N N . VAL A 1 101 ? 6.483 1.616 0.474 1.00 91.62 101 VAL A N 1
ATOM 830 C CA . VAL A 1 101 ? 7.900 1.305 0.206 1.00 91.62 101 VAL A CA 1
ATOM 831 C C . VAL A 1 101 ? 8.049 0.448 -1.056 1.00 91.62 101 VAL A C 1
ATOM 833 O O . VAL A 1 101 ? 8.934 0.689 -1.870 1.00 91.62 101 VAL A O 1
ATOM 836 N N . ALA A 1 102 ? 7.172 -0.542 -1.251 1.00 90.81 102 ALA A N 1
ATOM 837 C CA . ALA A 1 102 ? 7.184 -1.353 -2.468 1.00 90.81 102 ALA A CA 1
ATOM 838 C C . ALA A 1 102 ? 6.816 -0.537 -3.723 1.00 90.81 102 ALA A C 1
ATOM 840 O O . ALA A 1 102 ? 7.392 -0.758 -4.785 1.00 90.81 102 ALA A O 1
ATOM 841 N N . LEU A 1 103 ? 5.878 0.409 -3.606 1.00 93.81 103 LEU A N 1
ATOM 842 C CA . LEU A 1 103 ? 5.529 1.338 -4.683 1.00 93.81 103 LEU A CA 1
ATOM 843 C C . LEU A 1 103 ? 6.701 2.255 -5.032 1.00 93.81 103 LEU A C 1
ATOM 845 O O . LEU A 1 103 ? 7.005 2.400 -6.210 1.00 93.81 103 LEU A O 1
ATOM 849 N N . GLU A 1 104 ? 7.386 2.800 -4.028 1.00 95.31 104 GLU A N 1
ATOM 850 C CA . GLU A 1 104 ? 8.571 3.640 -4.214 1.00 95.31 104 GLU A CA 1
ATOM 851 C C . GLU A 1 104 ? 9.701 2.876 -4.928 1.00 95.31 104 GLU A C 1
ATOM 853 O O . GLU A 1 104 ? 10.310 3.403 -5.857 1.00 95.31 104 GLU A O 1
ATOM 858 N N . ASP A 1 105 ? 9.944 1.603 -4.584 1.00 95.00 105 ASP A N 1
ATOM 859 C CA . ASP A 1 105 ? 10.902 0.753 -5.313 1.00 95.00 105 ASP A CA 1
ATOM 860 C C . ASP A 1 105 ? 10.505 0.565 -6.785 1.00 95.00 105 ASP A C 1
ATOM 862 O O . ASP A 1 105 ? 11.328 0.723 -7.690 1.00 95.00 105 ASP A O 1
ATOM 866 N N . VAL A 1 106 ? 9.231 0.260 -7.049 1.00 95.06 106 VAL A N 1
ATOM 867 C CA . VAL A 1 106 ? 8.731 0.098 -8.422 1.00 95.06 106 VAL A CA 1
ATOM 868 C C . VAL A 1 106 ? 8.851 1.404 -9.207 1.00 95.06 106 VAL A C 1
ATOM 870 O O . VAL A 1 106 ? 9.272 1.377 -10.363 1.00 95.06 106 VAL A O 1
ATOM 873 N N . GLU A 1 107 ? 8.539 2.541 -8.593 1.00 96.69 107 GLU A N 1
ATOM 874 C CA . GLU A 1 107 ? 8.651 3.858 -9.214 1.00 96.69 107 GLU A CA 1
ATOM 875 C C . GLU A 1 107 ? 10.109 4.200 -9.550 1.00 96.69 107 GLU A C 1
ATOM 877 O O . GLU A 1 107 ? 10.406 4.567 -10.689 1.00 96.69 107 GLU A O 1
ATOM 882 N N . ASN A 1 108 ? 11.043 3.953 -8.629 1.00 96.88 108 ASN A N 1
ATOM 883 C CA . ASN A 1 108 ? 12.479 4.124 -8.867 1.00 96.88 108 ASN A CA 1
ATOM 884 C C . ASN A 1 108 ? 12.996 3.222 -9.999 1.00 96.88 108 ASN A C 1
ATOM 886 O O . ASN A 1 108 ? 13.805 3.645 -10.836 1.00 96.88 108 ASN A O 1
ATOM 890 N N . ARG A 1 109 ? 12.512 1.977 -10.073 1.00 97.00 109 ARG A N 1
ATOM 891 C CA . ARG A 1 109 ? 12.852 1.049 -11.162 1.00 97.00 109 ARG A CA 1
ATOM 892 C C . ARG A 1 109 ? 12.309 1.528 -12.503 1.00 97.00 109 ARG A C 1
ATOM 894 O O . ARG A 1 109 ? 13.023 1.428 -13.500 1.00 97.00 109 ARG A O 1
ATOM 901 N N . ILE A 1 110 ? 11.088 2.063 -12.532 1.00 96.88 110 ILE A N 1
ATOM 902 C CA . ILE A 1 110 ? 10.508 2.668 -13.736 1.00 96.88 110 ILE A CA 1
ATOM 903 C C . ILE A 1 110 ? 11.351 3.868 -14.166 1.00 96.88 110 ILE A C 1
ATOM 905 O O . ILE A 1 110 ? 11.776 3.909 -15.316 1.00 96.88 110 ILE A O 1
ATOM 909 N N . GLN A 1 111 ? 11.670 4.791 -13.256 1.00 97.56 111 GLN A N 1
ATOM 910 C CA . GLN A 1 111 ? 12.502 5.957 -13.566 1.00 97.56 111 GLN A CA 1
ATOM 911 C C . GLN A 1 111 ? 13.861 5.540 -14.142 1.00 97.56 111 GLN A C 1
ATOM 913 O O . GLN A 1 111 ? 14.255 6.002 -15.214 1.00 97.56 111 GLN A O 1
ATOM 918 N N . THR A 1 112 ? 14.537 4.584 -13.504 1.00 97.06 112 THR A N 1
ATOM 919 C CA . THR A 1 112 ? 15.828 4.068 -13.983 1.00 97.06 112 THR A CA 1
ATOM 920 C C . THR A 1 112 ? 15.705 3.441 -15.374 1.00 97.06 112 THR A C 1
ATOM 922 O O . THR A 1 112 ? 16.508 3.737 -16.257 1.00 97.06 112 THR A O 1
ATOM 925 N N . ALA A 1 113 ? 14.679 2.616 -15.604 1.00 96.06 113 ALA A N 1
ATOM 926 C CA . ALA A 1 113 ? 14.439 1.999 -16.906 1.00 96.06 113 ALA A CA 1
ATOM 927 C C . ALA A 1 113 ? 14.121 3.042 -17.991 1.00 96.06 113 ALA A C 1
ATOM 929 O O . ALA A 1 113 ? 14.606 2.917 -19.113 1.00 96.06 113 ALA A O 1
ATOM 930 N N . THR A 1 114 ? 13.359 4.093 -17.668 1.00 96.75 114 THR A N 1
ATOM 931 C CA . THR A 1 114 ? 13.064 5.182 -18.614 1.00 96.75 114 THR A CA 1
ATOM 932 C C . THR A 1 114 ? 14.308 5.987 -18.979 1.00 96.75 114 THR A C 1
ATOM 934 O O . THR A 1 114 ? 14.489 6.317 -20.148 1.00 96.75 114 THR A O 1
ATOM 937 N N . LEU A 1 115 ? 15.207 6.241 -18.020 1.00 97.56 115 LEU A N 1
ATOM 938 C CA . LEU A 1 115 ? 16.488 6.898 -18.287 1.00 97.56 115 LEU A CA 1
ATOM 939 C C . LEU A 1 115 ? 17.380 6.036 -19.188 1.00 97.56 115 LEU A C 1
ATOM 941 O O . LEU A 1 115 ? 17.942 6.538 -20.159 1.00 97.56 115 LEU A O 1
ATOM 945 N N . GLN A 1 116 ? 17.466 4.732 -18.912 1.00 96.88 116 GLN A N 1
ATOM 946 C CA . GLN A 1 116 ? 18.224 3.791 -19.744 1.00 96.88 116 GLN A CA 1
ATOM 947 C C . GLN A 1 116 ? 17.655 3.676 -21.163 1.00 96.88 116 GLN A C 1
ATOM 949 O O . GLN A 1 116 ? 18.423 3.584 -22.122 1.00 96.88 116 GLN A O 1
ATOM 954 N N . LEU A 1 117 ? 16.325 3.696 -21.307 1.00 96.88 117 LEU A N 1
ATOM 955 C CA . LEU A 1 117 ? 15.659 3.717 -22.608 1.00 96.88 117 LEU A CA 1
ATOM 956 C C . LEU A 1 117 ? 16.025 4.989 -23.380 1.00 96.88 117 LEU A C 1
ATOM 958 O O . LEU A 1 117 ? 16.474 4.887 -24.516 1.00 96.88 117 LEU A O 1
ATOM 962 N N . ALA A 1 118 ? 15.908 6.161 -22.750 1.00 97.50 118 ALA A N 1
ATOM 963 C CA . ALA A 1 118 ? 16.237 7.439 -23.378 1.00 97.50 118 ALA A CA 1
ATOM 964 C C . ALA A 1 118 ? 17.709 7.502 -23.827 1.00 97.50 118 ALA A C 1
ATOM 966 O O . ALA A 1 118 ? 18.015 7.960 -24.928 1.00 97.50 118 ALA A O 1
ATOM 967 N N . GLU A 1 119 ? 18.632 6.988 -23.009 1.00 97.25 119 GLU A N 1
ATOM 968 C CA . GLU A 1 119 ? 20.048 6.904 -23.375 1.00 97.25 119 GLU A CA 1
ATOM 969 C C . GLU A 1 119 ? 20.276 5.940 -24.554 1.00 97.25 119 GLU A C 1
ATOM 971 O O . GLU A 1 119 ? 21.021 6.247 -25.487 1.00 97.25 119 GLU A O 1
ATOM 976 N N . ALA A 1 120 ? 19.617 4.777 -24.549 1.00 96.19 120 ALA A N 1
ATOM 977 C CA . ALA A 1 120 ? 19.700 3.816 -25.645 1.00 96.19 120 ALA A CA 1
ATOM 978 C C . ALA A 1 120 ? 19.122 4.375 -26.955 1.00 96.19 120 ALA A C 1
ATOM 980 O O . ALA A 1 120 ? 19.716 4.161 -28.013 1.00 96.19 120 ALA A O 1
ATOM 981 N N . GLU A 1 121 ? 18.018 5.118 -26.889 1.00 97.06 121 GLU A N 1
ATOM 982 C CA . GLU A 1 121 ? 17.426 5.821 -28.030 1.00 97.06 121 GLU A CA 1
ATOM 983 C C . GLU A 1 121 ? 18.368 6.897 -28.578 1.00 97.06 121 GLU A C 1
ATOM 985 O O . GLU A 1 121 ? 18.566 6.959 -29.793 1.00 97.06 121 GLU A O 1
ATOM 990 N N . SER A 1 122 ? 19.016 7.682 -27.707 1.00 97.31 122 SER A N 1
ATOM 991 C CA . SER A 1 122 ? 20.025 8.668 -28.122 1.00 97.31 122 SER A CA 1
ATOM 992 C C . SER A 1 122 ? 21.181 8.000 -28.866 1.00 97.31 122 SER A C 1
ATOM 994 O O . SER A 1 122 ? 21.497 8.394 -29.990 1.00 97.31 122 SER A O 1
ATOM 996 N N . ARG A 1 123 ? 21.758 6.930 -28.299 1.00 97.19 123 ARG A N 1
ATOM 997 C CA . ARG A 1 123 ? 22.855 6.179 -28.940 1.00 97.19 123 ARG A CA 1
ATOM 998 C C . ARG A 1 123 ? 22.440 5.563 -30.275 1.00 97.19 123 ARG A C 1
ATOM 1000 O O . ARG A 1 123 ? 23.224 5.558 -31.222 1.00 97.19 123 ARG A O 1
ATOM 1007 N N . LEU A 1 124 ? 21.217 5.038 -30.369 1.00 96.56 124 LEU A N 1
ATOM 1008 C CA . LEU A 1 124 ? 20.693 4.492 -31.621 1.00 96.56 124 LEU A CA 1
ATOM 1009 C C . LEU A 1 124 ? 20.538 5.591 -32.673 1.00 96.56 124 LEU A C 1
ATOM 1011 O O . LEU A 1 124 ? 20.903 5.377 -33.828 1.00 96.56 124 LEU A O 1
ATOM 1015 N N . ASN A 1 125 ? 20.037 6.764 -32.286 1.00 97.00 125 ASN A N 1
ATOM 1016 C CA . ASN A 1 125 ? 19.891 7.901 -33.187 1.00 97.00 125 ASN A CA 1
ATOM 1017 C C . ASN A 1 125 ? 21.250 8.415 -33.684 1.00 97.00 125 ASN A C 1
ATOM 1019 O O . ASN A 1 125 ? 21.411 8.656 -34.877 1.00 97.00 125 ASN A O 1
ATOM 1023 N N . GLU A 1 126 ? 22.246 8.513 -32.801 1.00 96.56 126 GLU A N 1
ATOM 1024 C CA . GLU A 1 126 ? 23.626 8.840 -33.177 1.00 96.56 126 GLU A CA 1
ATOM 1025 C C . GLU A 1 126 ? 24.191 7.821 -34.172 1.00 96.56 126 GLU A C 1
ATOM 1027 O O . GLU A 1 126 ? 24.651 8.201 -35.250 1.00 96.56 126 GLU A O 1
ATOM 1032 N N . SER A 1 127 ? 24.082 6.523 -33.869 1.00 95.31 127 SER A N 1
ATOM 1033 C CA . SER A 1 127 ? 24.532 5.463 -34.776 1.00 95.31 127 SER A CA 1
ATOM 1034 C C . SER A 1 127 ? 23.809 5.518 -36.123 1.00 95.31 127 SER A C 1
ATOM 1036 O O . SER A 1 127 ? 24.441 5.325 -37.161 1.00 95.31 127 SER A O 1
ATOM 1038 N N . LYS A 1 128 ? 22.506 5.810 -36.132 1.00 94.62 128 LYS A N 1
ATOM 1039 C CA . LYS A 1 128 ? 21.727 5.960 -37.363 1.00 94.62 128 LYS A CA 1
ATOM 1040 C C . LYS A 1 128 ? 22.216 7.149 -38.189 1.00 94.62 128 LYS A C 1
ATOM 1042 O O . LYS A 1 128 ? 22.422 6.985 -39.384 1.00 94.62 128 LYS A O 1
ATOM 1047 N N . ASN A 1 129 ? 22.467 8.299 -37.565 1.00 95.62 129 ASN A N 1
ATOM 1048 C CA . ASN A 1 129 ? 23.011 9.468 -38.260 1.00 95.62 129 ASN A CA 1
ATOM 1049 C C . ASN A 1 129 ? 24.377 9.155 -38.881 1.00 95.62 129 ASN A C 1
ATOM 1051 O O . ASN A 1 129 ? 24.572 9.407 -40.064 1.00 95.62 129 ASN A O 1
ATOM 1055 N N . THR A 1 130 ? 25.280 8.502 -38.136 1.00 94.44 130 THR A N 1
ATOM 1056 C CA . THR A 1 130 ? 26.586 8.098 -38.693 1.00 94.44 130 THR A CA 1
ATOM 1057 C C . THR A 1 130 ? 26.460 7.115 -39.858 1.00 94.44 130 THR A C 1
ATOM 1059 O O . THR A 1 130 ? 27.276 7.140 -40.777 1.00 94.44 130 THR A O 1
ATOM 1062 N N . MET A 1 131 ? 25.434 6.257 -39.846 1.00 91.81 131 MET A N 1
ATOM 1063 C CA . MET A 1 131 ? 25.167 5.323 -40.937 1.00 91.81 131 MET A CA 1
ATOM 1064 C C . MET A 1 131 ? 24.649 6.048 -42.184 1.00 91.81 131 MET A C 1
ATOM 1066 O O . MET A 1 131 ? 25.087 5.745 -43.290 1.00 91.81 131 MET A O 1
ATOM 1070 N N . GLU A 1 132 ? 23.756 7.024 -42.022 1.00 92.81 132 GLU A N 1
ATOM 1071 C CA . GLU A 1 132 ? 23.281 7.859 -43.132 1.00 92.81 132 GLU A CA 1
ATOM 1072 C C . GLU A 1 132 ? 24.413 8.714 -43.726 1.00 92.81 132 GLU A C 1
ATOM 1074 O O . GLU A 1 132 ? 24.560 8.770 -44.948 1.00 92.81 132 GLU A O 1
ATOM 1079 N N . ASP A 1 133 ? 25.283 9.286 -42.887 1.00 92.81 133 ASP A N 1
ATOM 1080 C CA . ASP A 1 133 ? 26.480 10.007 -43.342 1.00 92.81 133 ASP A CA 1
ATOM 1081 C C . ASP A 1 133 ? 27.415 9.093 -44.152 1.00 92.81 133 ASP A C 1
ATOM 1083 O O . ASP A 1 133 ? 27.947 9.492 -45.193 1.00 92.81 133 ASP A O 1
ATOM 1087 N N . LEU A 1 134 ? 27.593 7.842 -43.708 1.00 91.69 134 LEU A N 1
ATOM 1088 C CA . LEU A 1 134 ? 28.384 6.843 -44.425 1.00 91.69 134 LEU A CA 1
ATOM 1089 C C . LEU A 1 134 ? 27.753 6.486 -45.776 1.00 91.69 134 LEU A C 1
ATOM 1091 O O . LEU A 1 134 ? 28.468 6.467 -46.778 1.00 91.69 134 LEU A O 1
ATOM 1095 N N . LYS A 1 135 ? 26.437 6.228 -45.824 1.00 89.62 135 LYS A N 1
ATOM 1096 C CA . LYS A 1 135 ? 25.710 5.957 -47.079 1.00 89.62 135 LYS A CA 1
ATOM 1097 C C . LYS A 1 135 ? 25.919 7.082 -48.074 1.00 89.62 135 LYS A C 1
ATOM 1099 O O . LYS A 1 135 ? 26.356 6.825 -49.193 1.00 89.62 135 LYS A O 1
ATOM 1104 N N . TYR A 1 136 ? 25.692 8.317 -47.633 1.00 90.19 136 TYR A N 1
ATOM 1105 C CA . TYR A 1 136 ? 25.889 9.493 -48.465 1.00 90.19 136 TYR A CA 1
ATOM 1106 C C . TYR A 1 136 ? 27.336 9.590 -48.963 1.00 90.19 136 TYR A C 1
ATOM 1108 O O . TYR A 1 136 ? 27.569 9.780 -50.156 1.00 90.19 136 TYR A O 1
ATOM 1116 N N . GLY A 1 137 ? 28.327 9.397 -48.085 1.00 89.56 137 GLY A N 1
ATOM 1117 C CA . GLY A 1 137 ? 29.740 9.387 -48.469 1.00 89.56 137 GLY A CA 1
ATOM 1118 C C . GLY A 1 137 ? 30.069 8.331 -49.530 1.00 89.56 137 GLY A C 1
ATOM 1119 O O . GLY A 1 137 ? 30.782 8.623 -50.492 1.00 89.56 137 GLY A O 1
ATOM 1120 N N . VAL A 1 138 ? 29.511 7.125 -49.402 1.00 88.25 138 VAL A N 1
ATOM 1121 C CA . VAL A 1 138 ? 29.679 6.041 -50.382 1.00 88.25 138 VAL A CA 1
ATOM 1122 C C . VAL A 1 138 ? 28.997 6.376 -51.708 1.00 88.25 138 VAL A C 1
ATOM 1124 O O . VAL A 1 138 ? 29.625 6.212 -52.751 1.00 88.25 138 VAL A O 1
ATOM 1127 N N . GLU A 1 139 ? 27.774 6.911 -51.697 1.00 86.25 139 GLU A N 1
ATOM 1128 C CA . GLU A 1 139 ? 27.089 7.380 -52.913 1.00 86.25 139 GLU A CA 1
ATOM 1129 C C . GLU A 1 139 ? 27.914 8.433 -53.657 1.00 86.25 139 GLU A C 1
ATOM 1131 O O . GLU A 1 139 ? 28.055 8.370 -54.881 1.00 86.25 139 GLU A O 1
ATOM 1136 N N . GLN A 1 140 ? 28.524 9.377 -52.931 1.00 86.19 140 GLN A N 1
ATOM 1137 C CA . GLN A 1 140 ? 29.429 10.353 -53.538 1.00 86.19 140 GLN A CA 1
ATOM 1138 C C . GLN A 1 140 ? 30.653 9.676 -54.168 1.00 86.19 140 GLN A C 1
ATOM 1140 O O . GLN A 1 140 ? 31.027 10.021 -55.290 1.00 86.19 140 GLN A O 1
ATOM 1145 N N . LEU A 1 141 ? 31.267 8.698 -53.495 1.00 85.62 141 LEU A N 1
ATOM 1146 C CA . LEU A 1 141 ? 32.436 7.984 -54.017 1.00 85.62 141 LEU A CA 1
ATOM 1147 C C . LEU A 1 141 ? 32.117 7.167 -55.275 1.00 85.62 141 LEU A C 1
ATOM 1149 O O . LEU A 1 141 ? 32.882 7.253 -56.243 1.00 85.62 141 LEU A O 1
ATOM 1153 N N . ILE A 1 142 ? 30.986 6.451 -55.295 1.00 82.50 142 ILE A N 1
ATOM 1154 C CA . ILE A 1 142 ? 30.478 5.753 -56.489 1.00 82.50 142 ILE A CA 1
ATOM 1155 C C . ILE A 1 142 ? 30.324 6.770 -57.617 1.00 82.50 142 ILE A C 1
ATOM 1157 O O . ILE A 1 142 ? 30.975 6.647 -58.654 1.00 82.50 142 ILE A O 1
ATOM 1161 N N . ASN A 1 143 ? 29.583 7.851 -57.360 1.00 82.19 143 ASN A N 1
ATOM 1162 C CA . ASN A 1 143 ? 29.351 8.901 -58.342 1.00 82.19 143 ASN A CA 1
ATOM 1163 C C . ASN A 1 143 ? 30.638 9.560 -58.836 1.00 82.19 143 ASN A C 1
ATOM 1165 O O . ASN A 1 143 ? 30.645 10.042 -59.959 1.00 82.19 143 ASN A O 1
ATOM 1169 N N . THR A 1 144 ? 31.713 9.647 -58.043 1.00 81.31 144 THR A N 1
ATOM 1170 C CA . THR A 1 144 ? 33.004 10.202 -58.499 1.00 81.31 144 THR A CA 1
ATOM 1171 C C . THR A 1 144 ? 33.843 9.215 -59.303 1.00 81.31 144 THR A C 1
ATOM 1173 O O . THR A 1 144 ? 34.511 9.635 -60.251 1.00 81.31 144 THR A O 1
ATOM 1176 N N . THR A 1 145 ? 33.806 7.933 -58.944 1.00 73.12 145 THR A N 1
ATOM 1177 C CA . THR A 1 145 ? 34.592 6.873 -59.588 1.00 73.12 145 THR A CA 1
ATOM 1178 C C . THR A 1 145 ? 33.969 6.466 -60.926 1.00 73.12 145 THR A C 1
ATOM 1180 O O . THR A 1 145 ? 34.691 6.263 -61.903 1.00 73.12 145 THR A O 1
ATOM 1183 N N . ASP A 1 146 ? 32.635 6.461 -61.007 1.00 66.69 146 ASP A N 1
ATOM 1184 C CA . ASP A 1 146 ? 31.860 5.989 -62.161 1.00 66.69 146 ASP A CA 1
ATOM 1185 C C . ASP A 1 146 ? 31.704 7.030 -63.295 1.00 66.69 146 ASP A C 1
ATOM 1187 O O . ASP A 1 146 ? 31.271 6.726 -64.406 1.00 66.69 146 ASP A O 1
ATOM 1191 N N . LYS A 1 147 ? 32.178 8.278 -63.114 1.00 57.62 147 LYS A N 1
ATOM 1192 C CA . LYS A 1 147 ? 32.151 9.327 -64.172 1.00 57.62 147 LYS A CA 1
ATOM 1193 C C . LYS A 1 147 ? 32.983 8.997 -65.421 1.00 57.62 147 LYS A C 1
ATOM 1195 O O . LYS A 1 147 ? 33.137 9.853 -66.294 1.00 57.62 147 LYS A O 1
ATOM 1200 N N . ARG A 1 148 ? 33.575 7.804 -65.509 1.00 53.22 148 ARG A N 1
ATOM 1201 C CA . ARG A 1 148 ? 34.419 7.369 -66.624 1.00 53.22 148 ARG A CA 1
ATOM 1202 C C . ARG A 1 148 ? 33.691 6.464 -67.631 1.00 53.22 148 ARG A C 1
ATOM 1204 O O . ARG A 1 148 ? 34.246 6.268 -68.710 1.00 53.22 148 ARG A O 1
ATOM 1211 N N . HIS A 1 149 ? 32.467 5.997 -67.349 1.00 50.41 149 HIS A N 1
ATOM 1212 C CA . HIS A 1 149 ? 31.672 5.165 -68.269 1.00 50.41 149 HIS A CA 1
ATOM 1213 C C . HIS A 1 149 ? 30.265 5.745 -68.554 1.00 50.41 149 HIS A C 1
ATOM 1215 O O . HIS A 1 149 ? 29.263 5.241 -68.067 1.00 50.41 149 HIS A O 1
ATOM 1221 N N . PRO A 1 150 ? 30.138 6.784 -69.404 1.00 50.34 150 PRO A N 1
ATOM 1222 C CA . PRO A 1 150 ? 28.838 7.379 -69.743 1.00 50.34 150 PRO A CA 1
ATOM 1223 C C . PRO A 1 150 ? 27.925 6.512 -70.639 1.00 50.34 150 PRO A C 1
ATOM 1225 O O . PRO A 1 150 ? 26.846 6.972 -70.995 1.00 50.34 150 PRO A O 1
ATOM 1228 N N . ASP A 1 151 ? 28.340 5.304 -71.040 1.00 47.19 151 ASP A N 1
ATOM 1229 C CA . ASP A 1 151 ? 27.647 4.495 -72.067 1.00 47.19 151 ASP A CA 1
ATOM 1230 C C . ASP A 1 151 ? 26.979 3.216 -71.527 1.00 47.19 151 ASP A C 1
ATOM 1232 O O . ASP A 1 151 ? 26.396 2.440 -72.279 1.00 47.19 151 ASP A O 1
ATOM 1236 N N . ILE A 1 152 ? 27.036 2.975 -70.214 1.00 48.88 152 ILE A N 1
ATOM 1237 C CA . ILE A 1 152 ? 26.312 1.867 -69.586 1.00 48.88 152 ILE A CA 1
ATOM 1238 C C . ILE A 1 152 ? 25.516 2.461 -68.435 1.00 48.88 152 ILE A C 1
ATOM 1240 O O . ILE A 1 152 ? 26.033 2.694 -67.351 1.00 48.88 152 ILE A O 1
ATOM 1244 N N . SER A 1 153 ? 24.245 2.751 -68.708 1.00 49.94 153 SER A N 1
ATOM 1245 C CA . SER A 1 153 ? 23.259 3.076 -67.682 1.00 49.94 153 SER A CA 1
ATOM 1246 C C . SER A 1 153 ? 22.990 1.807 -66.868 1.00 49.94 153 SER A C 1
ATOM 1248 O O . SER A 1 153 ? 21.999 1.111 -67.095 1.00 49.94 153 SER A O 1
ATOM 1250 N N . GLU A 1 154 ? 23.911 1.458 -65.972 1.00 54.75 154 GLU A N 1
ATOM 1251 C CA . GLU A 1 154 ? 23.652 0.473 -64.928 1.00 54.75 154 GLU A CA 1
ATOM 1252 C C . GLU A 1 154 ? 22.545 1.002 -64.001 1.00 54.75 154 GLU A C 1
ATOM 1254 O O . GLU A 1 154 ? 22.366 2.220 -63.877 1.00 54.75 154 GLU A O 1
ATOM 1259 N N . PRO A 1 155 ? 21.718 0.111 -63.421 1.00 53.28 155 PRO A N 1
ATOM 1260 C CA . PRO A 1 155 ? 20.619 0.527 -62.563 1.00 53.28 155 PRO A CA 1
ATOM 1261 C C . PRO A 1 155 ? 21.155 1.379 -61.414 1.00 53.28 155 PRO A C 1
ATOM 1263 O O . PRO A 1 155 ? 22.171 1.035 -60.821 1.00 53.28 155 PRO A O 1
ATOM 1266 N N . GLU A 1 156 ? 20.445 2.466 -61.115 1.00 56.59 156 GLU A N 1
ATOM 1267 C CA . GLU A 1 156 ? 20.700 3.385 -60.004 1.00 56.59 156 GLU A CA 1
ATOM 1268 C C . GLU A 1 156 ? 21.115 2.599 -58.747 1.00 56.59 156 GLU A C 1
ATOM 1270 O O . GLU A 1 156 ? 20.295 1.927 -58.111 1.00 56.59 156 GLU A O 1
ATOM 1275 N N . ILE A 1 157 ? 22.422 2.598 -58.446 1.00 64.69 157 ILE A N 1
ATOM 1276 C CA . ILE A 1 157 ? 22.992 1.835 -57.334 1.00 64.69 157 ILE A CA 1
ATOM 1277 C C . ILE A 1 157 ? 22.571 2.547 -56.053 1.00 64.69 157 ILE A C 1
ATOM 1279 O O . ILE A 1 157 ? 23.246 3.443 -55.557 1.00 64.69 157 ILE A O 1
ATOM 1283 N N . THR A 1 158 ? 21.413 2.161 -55.531 1.00 68.00 158 THR A N 1
ATOM 1284 C CA . THR A 1 158 ? 20.926 2.649 -54.241 1.00 68.00 158 THR A CA 1
ATOM 1285 C C . THR A 1 158 ? 21.791 2.062 -53.133 1.00 68.00 158 THR A C 1
ATOM 1287 O O . THR A 1 158 ? 21.929 0.840 -53.013 1.00 68.00 158 THR A O 1
ATOM 1290 N N . VAL A 1 159 ? 22.412 2.916 -52.320 1.00 78.00 159 VAL A N 1
ATOM 1291 C CA . VAL A 1 159 ? 23.234 2.464 -51.195 1.00 78.00 159 VAL A CA 1
ATOM 1292 C C . VAL A 1 159 ? 22.315 2.185 -50.000 1.00 78.00 159 VAL A C 1
ATOM 1294 O O . VAL A 1 159 ? 21.564 3.034 -49.536 1.00 78.00 159 VAL A O 1
ATOM 1297 N N . THR A 1 160 ? 22.344 0.953 -49.505 1.00 83.75 160 THR A N 1
ATOM 1298 C CA . THR A 1 160 ? 21.542 0.442 -48.385 1.00 83.75 160 THR A CA 1
ATOM 1299 C C . THR A 1 160 ? 22.459 -0.196 -47.347 1.00 83.75 160 THR A C 1
ATOM 1301 O O . THR A 1 160 ? 23.545 -0.656 -47.684 1.00 83.75 160 THR A O 1
ATOM 1304 N N . ASP A 1 161 ? 22.017 -0.297 -46.089 1.00 79.12 161 ASP A N 1
ATOM 1305 C CA . ASP A 1 161 ? 22.842 -0.805 -44.973 1.00 79.12 161 ASP A CA 1
ATOM 1306 C C . ASP A 1 161 ? 23.511 -2.160 -45.257 1.00 79.12 161 ASP A C 1
ATOM 1308 O O . ASP A 1 161 ? 24.626 -2.427 -44.816 1.00 79.12 161 ASP A O 1
ATOM 1312 N N . VAL A 1 162 ? 22.843 -3.012 -46.036 1.00 84.31 162 VAL A N 1
ATOM 1313 C CA . VAL A 1 162 ? 23.325 -4.352 -46.391 1.00 84.31 162 VAL A CA 1
ATOM 1314 C C . VAL A 1 162 ? 24.392 -4.307 -47.488 1.00 84.31 162 VAL A C 1
ATOM 1316 O O . VAL A 1 162 ? 25.289 -5.148 -47.510 1.00 84.31 162 VAL A O 1
ATOM 1319 N N . ASN A 1 163 ? 24.309 -3.339 -48.403 1.00 84.00 163 ASN A N 1
ATOM 1320 C CA . ASN A 1 163 ? 25.163 -3.289 -49.589 1.00 84.00 163 ASN A CA 1
ATOM 1321 C C . ASN A 1 163 ? 26.357 -2.326 -49.462 1.00 84.00 163 ASN A C 1
ATOM 1323 O O . ASN A 1 163 ? 27.242 -2.380 -50.314 1.00 84.00 163 ASN A O 1
ATOM 1327 N N . ILE A 1 164 ? 26.437 -1.503 -48.405 1.00 87.12 164 ILE A N 1
ATOM 1328 C CA . ILE A 1 164 ? 27.539 -0.542 -48.184 1.00 87.12 164 ILE A CA 1
ATOM 1329 C C . ILE A 1 164 ? 28.912 -1.217 -48.299 1.00 87.12 164 ILE A C 1
ATOM 1331 O O . ILE A 1 164 ? 29.781 -0.723 -49.013 1.00 87.12 164 ILE A O 1
ATOM 1335 N N . LEU A 1 165 ? 29.109 -2.364 -47.640 1.00 86.56 165 LEU A N 1
ATOM 1336 C CA . LEU A 1 165 ? 30.390 -3.082 -47.667 1.00 86.56 165 LEU A CA 1
ATOM 1337 C C . LEU A 1 165 ? 30.736 -3.609 -49.064 1.00 86.56 165 LEU A C 1
ATOM 1339 O O . LEU A 1 165 ? 31.887 -3.532 -49.486 1.00 86.56 165 LEU A O 1
ATOM 1343 N N . GLN A 1 166 ? 29.741 -4.121 -49.790 1.00 86.25 166 GLN A N 1
ATOM 1344 C CA . GLN A 1 166 ? 29.933 -4.598 -51.157 1.00 86.25 166 GLN A CA 1
ATOM 1345 C C . GLN A 1 166 ? 30.285 -3.437 -52.095 1.00 86.25 166 GLN A C 1
ATOM 1347 O O . GLN A 1 166 ? 31.213 -3.552 -52.891 1.00 86.25 166 GLN A O 1
ATOM 1352 N N . ASN A 1 167 ? 29.591 -2.306 -51.962 1.00 84.38 167 ASN A N 1
ATOM 1353 C CA . ASN A 1 167 ? 29.856 -1.103 -52.743 1.00 84.38 167 ASN A CA 1
ATOM 1354 C C . ASN A 1 167 ? 31.256 -0.543 -52.469 1.00 84.38 167 ASN A C 1
ATOM 1356 O O . ASN A 1 167 ? 31.970 -0.227 -53.414 1.00 84.38 167 ASN A O 1
ATOM 1360 N N . LEU A 1 168 ? 31.693 -0.495 -51.208 1.00 88.00 168 LEU A N 1
ATOM 1361 C CA . LEU A 1 168 ? 33.067 -0.116 -50.859 1.00 88.00 168 LEU A CA 1
ATOM 1362 C C . LEU A 1 168 ? 34.106 -1.047 -51.499 1.00 88.00 168 LEU A C 1
ATOM 1364 O O . LEU A 1 168 ? 35.089 -0.559 -52.050 1.00 88.00 168 LEU A O 1
ATOM 1368 N N . GLY A 1 169 ? 33.867 -2.362 -51.498 1.00 87.06 169 GLY A N 1
ATOM 1369 C CA . GLY A 1 169 ? 34.745 -3.324 -52.171 1.00 87.06 169 GLY A CA 1
ATOM 1370 C C . GLY A 1 169 ? 34.795 -3.137 -53.693 1.00 87.06 169 GLY A C 1
ATOM 1371 O O . GLY A 1 169 ? 35.860 -3.259 -54.296 1.00 87.06 169 GLY A O 1
ATOM 1372 N N . ASN A 1 170 ? 33.670 -2.788 -54.323 1.00 85.12 170 ASN A N 1
ATOM 1373 C CA . ASN A 1 170 ? 33.634 -2.462 -55.752 1.00 85.12 170 ASN A CA 1
ATOM 1374 C C . ASN A 1 170 ? 34.416 -1.171 -56.050 1.00 85.12 170 ASN A C 1
ATOM 1376 O O . ASN A 1 170 ? 35.206 -1.131 -56.992 1.00 85.12 170 ASN A O 1
ATOM 1380 N N . ILE A 1 171 ? 34.243 -0.134 -55.222 1.00 86.25 171 ILE A N 1
ATOM 1381 C CA . ILE A 1 171 ? 34.981 1.133 -55.334 1.00 86.25 171 ILE A CA 1
ATOM 1382 C C . ILE A 1 171 ? 36.488 0.894 -55.181 1.00 86.25 171 ILE A C 1
ATOM 1384 O O . ILE A 1 171 ? 37.267 1.427 -55.968 1.00 86.25 171 ILE A O 1
ATOM 1388 N N . GLU A 1 172 ? 36.908 0.076 -54.214 1.00 89.00 172 GLU A N 1
ATOM 1389 C CA . GLU A 1 172 ? 38.316 -0.289 -54.006 1.00 89.00 172 GLU A CA 1
ATOM 1390 C C . GLU A 1 172 ? 38.917 -0.944 -55.259 1.00 89.00 172 GLU A C 1
ATOM 1392 O O . GLU A 1 172 ? 39.959 -0.502 -55.745 1.00 89.00 172 GLU A O 1
ATOM 1397 N N . GLN A 1 173 ? 38.217 -1.916 -55.854 1.00 87.25 173 GLN A N 1
ATOM 1398 C CA . GLN A 1 173 ? 38.661 -2.564 -57.093 1.00 87.25 173 GLN A CA 1
ATOM 1399 C C . GLN A 1 173 ? 38.805 -1.574 -58.257 1.00 87.25 173 GLN A C 1
ATOM 1401 O O . GLN A 1 173 ? 39.756 -1.674 -59.039 1.00 87.25 173 GLN A O 1
ATOM 1406 N N . GLU A 1 174 ? 37.882 -0.622 -58.399 1.00 84.69 174 GLU A N 1
ATOM 1407 C CA . GLU A 1 174 ? 37.972 0.405 -59.442 1.00 84.69 174 GLU A CA 1
ATOM 1408 C C . GLU A 1 174 ? 39.130 1.381 -59.202 1.00 84.69 174 GLU A C 1
ATOM 1410 O O . GLU A 1 174 ? 39.883 1.700 -60.129 1.00 84.69 174 GLU A O 1
ATOM 1415 N N . ILE A 1 175 ? 39.340 1.809 -57.956 1.00 87.19 175 ILE A N 1
ATOM 1416 C CA . ILE A 1 175 ? 40.483 2.650 -57.583 1.00 87.19 175 ILE A CA 1
ATOM 1417 C C . ILE A 1 175 ? 41.801 1.924 -57.883 1.00 87.19 175 ILE A C 1
ATOM 1419 O O . ILE A 1 175 ? 42.693 2.519 -58.495 1.00 87.19 175 ILE A O 1
ATOM 1423 N N . ASP A 1 176 ? 41.917 0.640 -57.544 1.00 88.94 176 ASP A N 1
ATOM 1424 C CA . ASP A 1 176 ? 43.102 -0.175 -57.834 1.00 88.94 176 ASP A CA 1
ATOM 1425 C C . ASP A 1 176 ? 43.381 -0.290 -59.338 1.00 88.94 176 ASP A C 1
ATOM 1427 O O . ASP A 1 176 ? 44.534 -0.166 -59.778 1.00 88.94 176 ASP A O 1
ATOM 1431 N N . LYS A 1 177 ? 42.336 -0.457 -60.161 1.00 86.75 177 LYS A N 1
ATOM 1432 C CA . LYS A 1 177 ? 42.466 -0.430 -61.629 1.00 86.75 177 LYS A CA 1
ATOM 1433 C C . LYS A 1 177 ? 43.004 0.918 -62.106 1.00 86.75 177 LYS A C 1
ATOM 1435 O O . LYS A 1 177 ? 43.961 0.953 -62.887 1.00 86.75 177 LYS A O 1
ATOM 1440 N N . ILE A 1 178 ? 42.433 2.026 -61.628 1.00 85.81 178 ILE A N 1
ATOM 1441 C CA . ILE A 1 178 ? 42.872 3.384 -61.988 1.00 85.81 178 ILE A CA 1
ATOM 1442 C C . ILE A 1 178 ? 44.332 3.615 -61.566 1.00 85.81 178 ILE A C 1
ATOM 1444 O O . ILE A 1 178 ? 45.124 4.129 -62.364 1.00 85.81 178 ILE A O 1
ATOM 1448 N N . LEU A 1 179 ? 44.718 3.199 -60.358 1.00 87.69 179 LEU A N 1
ATOM 1449 C CA . LEU A 1 179 ? 46.091 3.298 -59.850 1.00 87.69 179 LEU A CA 1
ATOM 1450 C C . LEU A 1 179 ? 47.074 2.468 -60.685 1.00 87.69 179 LEU A C 1
ATOM 1452 O O . LEU A 1 179 ? 48.147 2.958 -61.049 1.00 87.69 179 LEU A O 1
ATOM 1456 N N . SER A 1 180 ? 46.707 1.238 -61.046 1.00 88.62 180 SER A N 1
ATOM 1457 C CA . SER A 1 180 ? 47.518 0.364 -61.901 1.00 88.62 180 SER A CA 1
ATOM 1458 C C . SER A 1 180 ? 47.740 0.964 -63.296 1.00 88.62 180 SER A C 1
ATOM 1460 O O . SER A 1 180 ? 48.873 0.998 -63.804 1.00 88.62 180 SER A O 1
ATOM 1462 N N . LEU A 1 181 ? 46.685 1.528 -63.898 1.00 86.94 181 LEU A N 1
ATOM 1463 C CA . LEU A 1 181 ?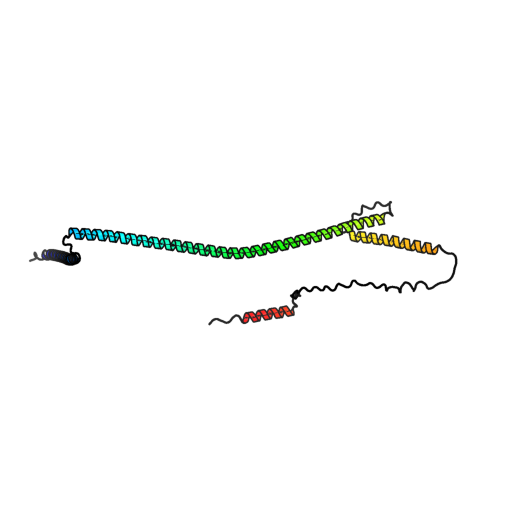 46.784 2.258 -65.163 1.00 86.94 181 LEU A CA 1
ATOM 1464 C C . LEU A 1 181 ? 47.694 3.480 -65.029 1.00 86.94 181 LEU A C 1
ATOM 1466 O O . LEU A 1 181 ? 48.593 3.662 -65.853 1.00 86.94 181 LEU A O 1
ATOM 1470 N N . TYR A 1 182 ? 47.524 4.283 -63.979 1.00 88.75 182 TYR A N 1
ATOM 1471 C CA . TYR A 1 182 ? 48.377 5.443 -63.724 1.00 88.75 182 TYR A CA 1
ATOM 1472 C C . TYR A 1 182 ? 49.855 5.050 -63.574 1.00 88.75 182 TYR A C 1
ATOM 1474 O O . TYR A 1 182 ? 50.715 5.648 -64.222 1.00 88.75 182 TYR A O 1
ATOM 1482 N N . HIS A 1 183 ? 50.170 4.010 -62.795 1.00 90.31 183 HIS A N 1
ATOM 1483 C CA . HIS A 1 183 ? 51.535 3.493 -62.661 1.00 90.31 183 HIS A CA 1
ATOM 1484 C C . HIS A 1 183 ? 52.116 3.022 -63.997 1.00 90.31 183 HIS A C 1
ATOM 1486 O O . HIS A 1 183 ? 53.281 3.296 -64.289 1.00 90.31 183 HIS A O 1
ATOM 1492 N N . THR A 1 184 ? 51.316 2.353 -64.825 1.00 87.75 184 THR A N 1
ATOM 1493 C CA . THR A 1 184 ? 51.740 1.903 -66.158 1.00 87.75 184 THR A CA 1
ATOM 1494 C C . THR A 1 184 ? 52.016 3.089 -67.082 1.00 87.75 184 THR A C 1
ATOM 1496 O O . THR A 1 184 ? 53.056 3.135 -67.742 1.00 87.75 184 THR A O 1
ATOM 1499 N N . MET A 1 185 ? 51.134 4.091 -67.092 1.00 85.81 185 MET A N 1
ATOM 1500 C CA . MET A 1 185 ? 51.317 5.316 -67.876 1.00 85.81 185 MET A CA 1
ATOM 1501 C C . MET A 1 185 ? 52.520 6.135 -67.394 1.00 85.81 185 MET A C 1
ATOM 1503 O O . MET A 1 185 ? 53.262 6.660 -68.222 1.00 85.81 185 MET A O 1
ATOM 1507 N N . LYS A 1 186 ? 52.760 6.203 -66.081 1.00 85.81 186 LYS A N 1
ATOM 1508 C CA . LYS A 1 186 ? 53.925 6.875 -65.494 1.00 85.81 186 LYS A CA 1
ATOM 1509 C C . LYS A 1 186 ? 55.229 6.171 -65.866 1.00 85.81 186 LYS A C 1
ATOM 1511 O O . LYS A 1 186 ? 56.114 6.815 -66.411 1.00 85.81 186 LYS A O 1
ATOM 1516 N N . LYS A 1 187 ? 55.306 4.845 -65.704 1.00 79.88 187 LYS A N 1
ATOM 1517 C CA . LYS A 1 187 ? 56.464 4.046 -66.151 1.00 79.88 187 LYS A CA 1
ATOM 1518 C C . LYS A 1 187 ? 56.724 4.196 -67.649 1.00 79.88 187 LYS A C 1
ATOM 1520 O O . LYS A 1 187 ? 57.877 4.244 -68.066 1.00 79.88 187 LYS A O 1
ATOM 1525 N N . LYS A 1 188 ? 55.662 4.288 -68.460 1.00 72.94 188 LYS A N 1
ATOM 1526 C CA . LYS A 1 188 ? 55.771 4.544 -69.899 1.00 72.94 188 LYS A CA 1
ATOM 1527 C C . LYS A 1 188 ? 56.292 5.953 -70.183 1.00 72.94 188 LYS A C 1
ATOM 1529 O O . LYS A 1 188 ? 57.139 6.084 -71.050 1.00 72.94 188 LYS A O 1
ATOM 1534 N N . LYS A 1 189 ? 55.850 6.975 -69.447 1.00 68.12 189 LYS A N 1
ATOM 1535 C CA . LYS A 1 189 ? 56.367 8.350 -69.553 1.00 68.12 189 LYS A CA 1
ATOM 1536 C C . LYS A 1 189 ? 57.849 8.434 -69.166 1.00 68.12 189 LYS A C 1
ATOM 1538 O O . LYS A 1 189 ? 58.624 8.991 -69.932 1.00 68.12 189 LYS A O 1
ATOM 1543 N N . ASP A 1 190 ? 58.243 7.785 -68.072 1.00 61.69 190 ASP A N 1
ATOM 1544 C CA . ASP A 1 190 ? 59.643 7.694 -67.631 1.00 61.69 190 ASP A CA 1
ATOM 1545 C C . ASP A 1 190 ? 60.505 6.851 -68.604 1.00 61.69 190 ASP A C 1
ATOM 1547 O O . ASP A 1 190 ? 61.711 7.043 -68.696 1.00 61.69 190 ASP A O 1
ATOM 1551 N N . SER A 1 191 ? 59.885 5.949 -69.380 1.00 56.91 191 SER A N 1
ATOM 1552 C CA . SER A 1 191 ? 60.516 5.180 -70.470 1.00 56.91 191 SER A CA 1
ATOM 1553 C C . SER A 1 191 ? 60.407 5.842 -71.854 1.00 56.91 191 SER A C 1
ATOM 1555 O O . SER A 1 191 ? 60.800 5.236 -72.840 1.00 56.91 191 SER A O 1
ATOM 1557 N N . CYS A 1 192 ? 59.835 7.042 -71.990 1.00 48.22 192 CYS A N 1
ATOM 1558 C CA . CYS A 1 192 ? 59.844 7.792 -73.258 1.00 48.22 192 CYS A CA 1
ATOM 1559 C C . CYS A 1 192 ? 60.853 8.949 -73.244 1.00 48.22 192 CYS A C 1
ATOM 1561 O O . CYS A 1 192 ? 61.092 9.544 -74.292 1.00 48.22 192 CYS A O 1
ATOM 1563 N N . ASP A 1 193 ? 61.487 9.219 -72.100 1.00 38.03 193 ASP A N 1
ATOM 1564 C CA . ASP A 1 193 ? 62.691 10.044 -72.008 1.00 38.03 193 ASP A CA 1
ATOM 1565 C C . ASP A 1 193 ? 63.930 9.148 -72.148 1.00 38.03 193 ASP A C 1
ATOM 1567 O O . ASP A 1 193 ? 64.624 8.816 -71.188 1.00 38.03 193 ASP A O 1
ATOM 1571 N N . TYR A 1 194 ? 64.224 8.745 -73.385 1.00 40.41 194 TYR A N 1
ATOM 1572 C CA . TYR A 1 194 ? 65.565 8.289 -73.739 1.00 40.41 194 TYR A CA 1
ATOM 1573 C C . TYR A 1 194 ? 66.217 9.308 -74.668 1.00 40.41 194 TYR A C 1
ATOM 1575 O O . TYR A 1 194 ? 66.058 9.255 -75.887 1.00 40.41 194 TYR A O 1
ATOM 1583 N N . ASN A 1 195 ? 67.035 10.186 -74.085 1.00 37.91 195 ASN A N 1
ATOM 1584 C CA . ASN A 1 195 ? 68.376 10.392 -74.621 1.00 37.91 195 ASN A CA 1
ATOM 1585 C C . ASN A 1 195 ? 69.386 10.824 -73.541 1.00 37.91 195 ASN A C 1
ATOM 1587 O O . ASN A 1 195 ? 69.281 11.897 -72.960 1.00 37.91 195 ASN A O 1
ATOM 1591 N N . LEU A 1 196 ? 70.397 9.957 -73.385 1.00 44.41 196 LEU A N 1
ATOM 1592 C CA . LEU A 1 196 ? 71.799 10.229 -73.041 1.00 44.41 196 LEU A CA 1
ATOM 1593 C C . LEU A 1 196 ? 72.115 10.832 -71.660 1.00 44.41 196 LEU A C 1
ATOM 1595 O O . LEU A 1 196 ? 72.293 12.037 -71.521 1.00 44.41 196 LEU A O 1
ATOM 1599 N N . ASN A 1 197 ? 72.400 9.973 -70.675 1.00 38.94 197 ASN A N 1
ATOM 1600 C CA . ASN A 1 197 ? 73.789 9.673 -70.281 1.00 38.94 197 ASN A CA 1
ATOM 1601 C C . ASN A 1 197 ? 73.875 8.889 -68.964 1.00 38.94 197 ASN A C 1
ATOM 1603 O O . ASN A 1 197 ? 73.232 9.232 -67.984 1.00 38.94 197 ASN A O 1
ATOM 1607 N N . GLY A 1 198 ? 74.782 7.908 -68.952 1.00 41.69 198 GLY A N 1
ATOM 1608 C CA . GLY A 1 198 ? 75.655 7.639 -67.808 1.00 41.69 198 GLY A CA 1
ATOM 1609 C C . GLY A 1 198 ? 75.033 6.998 -66.568 1.00 41.69 198 GLY A C 1
ATOM 1610 O O . GLY A 1 198 ? 74.478 7.675 -65.722 1.00 41.69 198 GLY A O 1
ATOM 1611 N N . SER A 1 199 ? 75.257 5.688 -66.443 1.00 52.34 199 SER A N 1
ATOM 1612 C CA . SER A 1 199 ? 75.663 5.001 -65.207 1.00 52.34 199 SER A CA 1
ATOM 1613 C C . SER A 1 199 ? 75.200 5.599 -63.870 1.00 52.34 199 SER A C 1
ATOM 1615 O O . SER A 1 199 ? 75.873 6.466 -63.334 1.00 52.34 199 SER A O 1
ATOM 1617 N N . ASP A 1 200 ? 74.173 5.005 -63.260 1.00 45.22 200 ASP A N 1
ATOM 1618 C CA . ASP A 1 200 ? 74.207 4.722 -61.819 1.00 45.22 200 ASP A CA 1
ATOM 1619 C C . ASP A 1 200 ? 73.169 3.653 -61.454 1.00 45.22 200 ASP A C 1
ATOM 1621 O O . ASP A 1 200 ? 72.003 3.901 -61.142 1.00 45.22 200 ASP A O 1
ATOM 1625 N N . LYS A 1 201 ? 73.619 2.398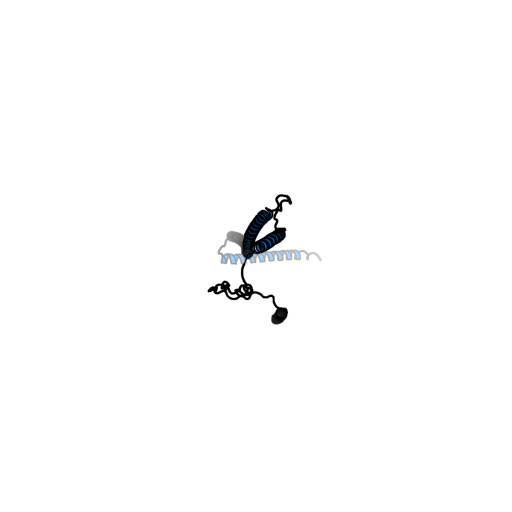 -61.494 1.00 57.59 201 LYS A N 1
ATOM 1626 C CA . LYS A 1 201 ? 73.042 1.360 -60.642 1.00 57.59 201 LYS A CA 1
ATOM 1627 C C . LYS A 1 201 ? 73.459 1.748 -59.224 1.00 57.59 201 LYS A C 1
ATOM 1629 O O . LYS A 1 201 ? 74.662 1.799 -59.009 1.00 57.59 201 LYS A O 1
ATOM 1634 N N . ASN A 1 202 ? 72.498 2.073 -58.344 1.00 54.47 202 ASN A N 1
ATOM 1635 C CA . ASN A 1 202 ? 72.543 1.986 -56.860 1.00 54.47 202 ASN A CA 1
ATOM 1636 C C . ASN A 1 202 ? 71.667 3.036 -56.122 1.00 54.47 202 ASN A C 1
ATOM 1638 O O . ASN A 1 202 ? 72.047 3.506 -55.052 1.00 54.47 202 ASN A O 1
ATOM 1642 N N . HIS A 1 203 ? 70.474 3.402 -56.619 1.00 48.44 203 HIS A N 1
ATOM 1643 C CA . HIS A 1 203 ? 69.572 4.301 -55.865 1.00 48.44 203 HIS A CA 1
ATOM 1644 C C . HIS A 1 203 ? 68.374 3.613 -55.174 1.00 48.44 203 HIS A C 1
ATOM 1646 O O . HIS A 1 203 ? 67.672 4.251 -54.393 1.00 48.44 203 HIS A O 1
ATOM 1652 N N . PHE A 1 204 ? 68.152 2.310 -55.391 1.00 46.03 204 PHE A N 1
ATOM 1653 C CA . PHE A 1 204 ? 66.957 1.620 -54.878 1.00 46.03 204 PHE A CA 1
ATOM 1654 C C . PHE A 1 204 ? 67.075 1.117 -53.420 1.00 46.03 204 PHE A C 1
ATOM 1656 O O . PHE A 1 204 ? 66.056 0.963 -52.755 1.00 46.03 204 PHE A O 1
ATOM 1663 N N . ASP A 1 205 ? 68.284 0.980 -52.860 1.00 46.94 205 ASP A N 1
ATOM 1664 C CA . ASP A 1 205 ? 68.470 0.460 -51.488 1.00 46.94 205 ASP A CA 1
ATOM 1665 C C . ASP A 1 205 ? 68.409 1.529 -50.379 1.00 46.94 205 ASP A C 1
ATOM 1667 O O . ASP A 1 205 ? 68.480 1.209 -49.193 1.00 46.94 205 ASP A O 1
ATOM 1671 N N . ARG A 1 206 ? 68.248 2.818 -50.717 1.00 45.25 206 ARG A N 1
ATOM 1672 C CA . ARG A 1 206 ? 68.311 3.908 -49.719 1.00 45.25 206 ARG A CA 1
ATOM 1673 C C . ARG A 1 206 ? 66.953 4.386 -49.191 1.00 45.25 206 ARG A C 1
ATOM 1675 O O . ARG A 1 206 ? 66.926 5.151 -48.232 1.00 45.25 206 ARG A O 1
ATOM 1682 N N . ILE A 1 207 ? 65.836 3.939 -49.772 1.00 45.38 207 ILE A N 1
ATOM 1683 C CA . ILE A 1 207 ? 64.485 4.418 -49.402 1.00 45.38 207 ILE A CA 1
ATOM 1684 C C . ILE A 1 207 ? 63.708 3.409 -48.532 1.00 45.38 207 ILE A C 1
ATOM 1686 O O . ILE A 1 207 ? 62.735 3.786 -47.890 1.00 45.38 207 ILE A O 1
ATOM 1690 N N . LEU A 1 208 ? 64.182 2.166 -48.387 1.00 43.69 208 LEU A N 1
ATOM 1691 C CA . LEU A 1 208 ? 63.582 1.177 -47.472 1.00 43.69 208 LEU A CA 1
ATOM 1692 C C . LEU A 1 208 ? 64.158 1.209 -46.042 1.00 43.69 208 LEU A C 1
ATOM 1694 O O . LEU A 1 208 ? 63.667 0.497 -45.174 1.00 43.69 208 LEU A O 1
ATOM 1698 N N . SER A 1 209 ? 65.148 2.068 -45.764 1.00 43.38 209 SER A N 1
ATOM 1699 C CA . SER A 1 209 ? 65.767 2.216 -44.430 1.00 43.38 209 SER A CA 1
ATOM 1700 C C . SER A 1 209 ? 65.405 3.532 -43.725 1.00 43.38 209 SER A C 1
ATOM 1702 O O . SER A 1 209 ? 66.128 4.022 -42.861 1.00 43.38 209 SER A O 1
ATOM 1704 N N . ARG A 1 210 ? 64.270 4.141 -44.090 1.00 41.84 210 ARG A N 1
ATOM 1705 C CA . ARG A 1 210 ? 63.736 5.323 -43.395 1.00 41.84 210 ARG A CA 1
ATOM 1706 C C . ARG A 1 210 ? 62.323 5.081 -42.868 1.00 41.84 210 ARG A C 1
ATOM 1708 O O . ARG A 1 210 ? 61.448 5.921 -43.012 1.00 41.84 210 ARG A O 1
ATOM 1715 N N . SER A 1 211 ? 62.144 3.943 -42.200 1.00 45.84 211 SER A N 1
ATOM 1716 C CA . SER A 1 211 ? 61.085 3.743 -41.206 1.00 45.84 211 SER A CA 1
ATOM 1717 C C . SER A 1 211 ? 61.668 3.980 -39.814 1.00 45.84 211 SER A C 1
ATOM 1719 O O . SER A 1 211 ? 62.017 3.058 -39.087 1.00 45.84 211 SER A O 1
ATOM 1721 N N . SER A 1 212 ? 61.847 5.249 -39.473 1.00 50.38 212 SER A N 1
ATOM 1722 C CA . SER A 1 212 ? 61.942 5.744 -38.093 1.00 50.38 212 SER A CA 1
ATOM 1723 C C . SER A 1 212 ? 61.547 7.211 -38.127 1.00 50.38 212 SER A C 1
ATOM 1725 O O . SER A 1 212 ? 62.357 8.115 -37.954 1.00 50.38 212 SER A O 1
ATOM 1727 N N . SER A 1 213 ? 60.290 7.453 -38.483 1.00 41.53 213 SER A N 1
ATOM 1728 C CA . SER A 1 213 ? 59.582 8.594 -37.930 1.00 41.53 213 SER A CA 1
ATOM 1729 C C . SER A 1 213 ? 58.914 8.079 -36.669 1.00 41.53 213 SER A C 1
ATOM 1731 O O . SER A 1 213 ? 58.034 7.221 -36.751 1.00 41.53 213 SER A O 1
ATOM 1733 N N . ASP A 1 214 ? 59.406 8.562 -35.533 1.00 45.50 214 ASP A N 1
ATOM 1734 C CA . ASP A 1 214 ? 58.842 8.373 -34.207 1.00 45.50 214 ASP A CA 1
ATOM 1735 C C . ASP A 1 214 ? 57.328 8.602 -34.244 1.00 45.50 214 ASP A C 1
ATOM 1737 O O . ASP A 1 214 ? 56.838 9.732 -34.217 1.00 45.50 214 ASP A O 1
ATOM 1741 N N . ALA A 1 215 ? 56.570 7.511 -34.318 1.00 38.06 215 ALA A N 1
ATOM 1742 C CA . ALA A 1 215 ? 55.178 7.527 -33.927 1.00 38.06 215 ALA A CA 1
ATOM 1743 C C . ALA A 1 215 ? 55.181 7.632 -32.402 1.00 38.06 215 ALA A C 1
ATOM 1745 O O . ALA A 1 215 ? 55.305 6.638 -31.684 1.00 38.06 215 ALA A O 1
ATOM 1746 N N . ILE A 1 216 ? 55.098 8.866 -31.911 1.00 48.88 216 ILE A N 1
ATOM 1747 C CA . ILE A 1 216 ? 54.727 9.141 -30.531 1.00 48.88 216 ILE A CA 1
ATOM 1748 C C . ILE A 1 216 ? 53.306 8.597 -30.381 1.00 48.88 216 ILE A C 1
ATOM 1750 O O . ILE A 1 216 ? 52.332 9.232 -30.783 1.00 48.88 216 ILE A O 1
ATOM 1754 N N . LEU A 1 217 ? 53.203 7.379 -29.851 1.00 47.19 217 LEU A N 1
ATOM 1755 C CA . LEU A 1 217 ? 51.964 6.854 -29.296 1.00 47.19 217 LEU A CA 1
ATOM 1756 C C . LEU A 1 217 ? 51.417 7.910 -28.323 1.00 47.19 217 LEU A C 1
ATOM 1758 O O . LEU A 1 217 ? 52.192 8.410 -27.497 1.00 47.19 217 LEU A O 1
ATOM 1762 N N . PRO A 1 218 ? 50.123 8.266 -28.387 1.00 40.59 218 PRO A N 1
ATOM 1763 C CA . PRO A 1 218 ? 49.519 9.097 -27.362 1.00 40.59 218 PRO A CA 1
ATOM 1764 C C . PRO A 1 218 ? 49.775 8.425 -26.015 1.00 40.59 218 PRO A C 1
ATOM 1766 O O . PRO A 1 218 ? 49.350 7.293 -25.782 1.00 40.59 218 PRO A O 1
ATOM 1769 N N . LYS A 1 219 ? 50.519 9.103 -25.137 1.00 44.84 219 LYS A N 1
ATOM 1770 C CA . LYS A 1 219 ? 50.589 8.710 -23.735 1.00 44.84 219 LYS A CA 1
ATOM 1771 C C . LYS A 1 219 ? 49.157 8.773 -23.222 1.00 44.84 219 LYS A C 1
ATOM 1773 O O . LYS A 1 219 ? 48.563 9.850 -23.229 1.00 44.84 219 LYS A O 1
ATOM 1778 N N . MET A 1 220 ? 48.605 7.623 -22.834 1.00 41.62 220 MET A N 1
ATOM 1779 C CA . MET A 1 220 ? 47.415 7.602 -21.995 1.00 41.62 220 MET A CA 1
ATOM 1780 C C . MET A 1 220 ? 47.699 8.535 -20.824 1.00 41.62 220 MET A C 1
ATOM 1782 O O . MET A 1 220 ? 48.700 8.376 -20.129 1.00 41.62 220 MET A O 1
ATOM 1786 N N . SER A 1 221 ? 46.870 9.564 -20.704 1.00 41.16 221 SER A N 1
ATOM 1787 C CA . SER A 1 221 ? 46.903 10.516 -19.611 1.00 41.16 221 SER A CA 1
ATOM 1788 C C . SER A 1 221 ? 46.913 9.766 -18.286 1.00 41.16 221 SER A C 1
ATOM 1790 O O . SER A 1 221 ? 46.045 8.920 -18.057 1.00 41.16 221 SER A O 1
ATOM 1792 N N . ASP A 1 222 ? 47.859 10.122 -17.422 1.00 42.84 222 ASP A N 1
ATOM 1793 C CA . ASP A 1 222 ? 47.777 9.863 -15.994 1.00 42.84 222 ASP A CA 1
ATOM 1794 C C . ASP A 1 222 ? 46.475 10.495 -15.492 1.00 42.84 222 ASP A C 1
ATOM 1796 O O . ASP A 1 222 ? 46.372 11.707 -15.290 1.00 42.84 222 ASP A O 1
ATOM 1800 N N . TYR A 1 223 ? 45.444 9.666 -15.354 1.00 40.22 223 TYR A N 1
ATOM 1801 C CA . TYR A 1 223 ? 44.224 10.026 -14.661 1.00 40.22 223 TYR A CA 1
ATOM 1802 C C . TYR A 1 223 ? 44.569 10.032 -13.171 1.00 40.22 223 TYR A C 1
ATOM 1804 O O . TYR A 1 223 ? 44.407 9.040 -12.463 1.00 40.22 223 TYR A O 1
ATOM 1812 N N . SER A 1 224 ? 45.117 11.153 -12.703 1.00 51.44 224 SER A N 1
ATOM 1813 C CA . SER A 1 224 ? 45.121 11.490 -11.284 1.00 51.44 224 SER A CA 1
ATOM 1814 C C . SER A 1 224 ? 43.682 11.811 -10.885 1.00 51.44 224 SER A C 1
ATOM 1816 O O . SER A 1 224 ? 43.302 12.975 -10.797 1.00 51.44 224 SER A O 1
ATOM 1818 N N . SER A 1 225 ? 42.881 10.767 -10.678 1.00 39.56 225 SER A N 1
ATOM 1819 C CA . SER A 1 225 ? 41.657 10.858 -9.890 1.00 39.56 225 SER A CA 1
ATOM 1820 C C . SER A 1 225 ? 42.021 10.531 -8.457 1.00 39.56 225 SER A C 1
ATOM 1822 O O . SER A 1 225 ? 42.074 9.370 -8.055 1.00 39.56 225 SER A O 1
ATOM 1824 N N . ASP A 1 226 ? 42.293 11.581 -7.697 1.00 50.56 226 ASP A N 1
ATOM 1825 C CA . ASP A 1 226 ? 41.949 11.578 -6.287 1.00 50.56 226 ASP A CA 1
ATOM 1826 C C . ASP A 1 226 ? 40.421 11.657 -6.214 1.00 50.56 226 ASP A C 1
ATOM 1828 O O . ASP A 1 226 ? 39.851 12.738 -6.228 1.00 50.56 226 ASP A O 1
ATOM 1832 N N . GLU A 1 227 ? 39.764 10.498 -6.264 1.00 42.62 227 GLU A N 1
ATOM 1833 C CA . GLU A 1 227 ? 38.509 10.275 -5.553 1.00 42.62 227 GLU A CA 1
ATOM 1834 C C . GLU A 1 227 ? 38.502 8.832 -5.050 1.00 42.62 227 GLU A C 1
ATOM 1836 O O . GLU A 1 227 ? 38.766 7.865 -5.769 1.00 42.62 227 GLU A O 1
ATOM 1841 N N . SER A 1 228 ? 38.266 8.711 -3.754 1.00 51.12 228 SER A N 1
ATOM 1842 C CA . SER A 1 228 ? 38.306 7.489 -2.971 1.00 51.12 228 SER A CA 1
ATOM 1843 C C . SER A 1 228 ? 37.099 6.620 -3.324 1.00 51.12 228 SER A C 1
ATOM 1845 O O . SER A 1 228 ? 36.037 6.738 -2.723 1.00 51.12 228 SER A O 1
ATOM 1847 N N . ILE A 1 229 ? 37.262 5.728 -4.302 1.00 41.66 229 ILE A N 1
ATOM 1848 C CA . ILE A 1 229 ? 36.294 4.662 -4.572 1.00 41.66 229 ILE A CA 1
ATOM 1849 C C . ILE A 1 229 ? 36.816 3.385 -3.916 1.00 41.66 229 ILE A C 1
ATOM 1851 O O . ILE A 1 229 ? 37.808 2.789 -4.345 1.00 41.66 229 ILE A O 1
ATOM 1855 N N . GLU A 1 230 ? 36.154 2.992 -2.830 1.00 42.47 230 GLU A N 1
ATOM 1856 C CA . GLU A 1 230 ? 36.329 1.697 -2.185 1.00 42.47 230 GLU A CA 1
ATOM 1857 C C . GLU A 1 230 ? 36.192 0.574 -3.224 1.00 42.47 230 GLU A C 1
ATOM 1859 O O . GLU A 1 230 ? 35.202 0.465 -3.947 1.00 42.47 230 GLU A O 1
ATOM 1864 N N . ASN A 1 231 ? 37.228 -0.261 -3.313 1.00 39.09 231 ASN A N 1
ATOM 1865 C CA . ASN A 1 231 ? 37.264 -1.434 -4.175 1.00 39.09 231 ASN A CA 1
ATOM 1866 C C . ASN A 1 231 ? 36.260 -2.491 -3.677 1.00 39.09 231 ASN A C 1
ATOM 1868 O O . ASN A 1 231 ? 36.618 -3.381 -2.905 1.00 39.09 231 ASN A O 1
ATOM 1872 N N . GLU A 1 232 ? 35.024 -2.438 -4.163 1.00 51.19 232 GLU A N 1
ATOM 1873 C CA . GLU A 1 232 ? 34.141 -3.605 -4.243 1.00 51.19 232 GLU A CA 1
ATOM 1874 C C . GLU A 1 232 ? 34.637 -4.506 -5.397 1.00 51.19 232 GLU A C 1
ATOM 1876 O O . GLU A 1 232 ? 34.768 -4.047 -6.538 1.00 51.19 232 GLU A O 1
ATOM 1881 N N . PRO A 1 233 ? 34.980 -5.785 -5.155 1.00 44.84 233 PRO A N 1
ATOM 1882 C CA . PRO A 1 233 ? 35.527 -6.639 -6.197 1.00 44.84 233 PRO A CA 1
ATOM 1883 C C . PRO A 1 233 ? 34.463 -6.970 -7.250 1.00 44.84 233 PRO A C 1
ATOM 1885 O O . PRO A 1 233 ? 33.466 -7.633 -6.964 1.00 44.84 233 PRO A O 1
ATOM 1888 N N . ILE A 1 234 ? 34.749 -6.589 -8.500 1.00 43.97 234 ILE A N 1
ATOM 1889 C CA . ILE A 1 234 ? 34.066 -7.045 -9.718 1.00 43.97 234 ILE A CA 1
ATOM 1890 C C . ILE A 1 234 ? 33.867 -8.563 -9.628 1.00 43.97 234 ILE A C 1
ATOM 1892 O O . ILE A 1 234 ? 34.831 -9.339 -9.578 1.00 43.97 234 ILE A O 1
ATOM 1896 N N . THR A 1 235 ? 32.604 -8.980 -9.579 1.00 56.69 235 THR A N 1
ATOM 1897 C CA . THR A 1 235 ? 32.149 -10.359 -9.395 1.00 56.69 235 THR A CA 1
ATOM 1898 C C . THR A 1 235 ? 32.563 -11.231 -10.576 1.00 56.69 235 THR A C 1
ATOM 1900 O O . THR A 1 235 ? 31.821 -11.472 -11.525 1.00 56.69 235 THR A O 1
ATOM 1903 N N . ARG A 1 236 ? 33.787 -11.760 -10.503 1.00 63.47 236 ARG A N 1
ATOM 1904 C CA . ARG A 1 236 ? 34.213 -12.888 -11.332 1.00 63.47 236 ARG A CA 1
ATOM 1905 C C . ARG A 1 236 ? 33.267 -14.065 -11.060 1.00 63.47 236 ARG A C 1
ATOM 1907 O O . ARG A 1 236 ? 33.009 -14.359 -9.888 1.00 63.47 236 ARG A O 1
ATOM 1914 N N . PRO A 1 237 ? 32.763 -14.759 -12.095 1.00 62.31 237 PRO A N 1
ATOM 1915 C CA . PRO A 1 237 ? 31.952 -15.951 -11.889 1.00 62.31 237 PRO A CA 1
ATOM 1916 C C . PRO A 1 237 ? 32.750 -16.969 -11.064 1.00 62.31 237 PRO A C 1
ATOM 1918 O O . PRO A 1 237 ? 33.912 -17.252 -11.361 1.00 62.31 237 PRO A O 1
ATOM 1921 N N . LEU A 1 238 ? 32.133 -17.471 -9.990 1.00 67.94 238 LEU A N 1
ATOM 1922 C CA . LEU A 1 238 ? 32.768 -18.382 -9.038 1.00 67.94 238 LEU A CA 1
ATOM 1923 C C . LEU A 1 238 ? 33.305 -19.619 -9.764 1.00 67.94 238 LEU A C 1
ATOM 1925 O O . LEU A 1 238 ? 32.575 -20.304 -10.483 1.00 67.94 238 LEU A O 1
ATOM 1929 N N . THR A 1 239 ? 34.574 -19.947 -9.532 1.00 74.50 239 THR A N 1
ATOM 1930 C CA . THR A 1 239 ? 35.159 -21.193 -10.032 1.00 74.50 239 THR A CA 1
ATOM 1931 C C . THR A 1 239 ? 34.468 -22.389 -9.371 1.00 74.50 239 THR A C 1
ATOM 1933 O O . THR A 1 239 ? 34.051 -22.317 -8.213 1.00 74.50 239 THR A O 1
ATOM 1936 N N . ARG A 1 240 ? 34.388 -23.525 -10.075 1.00 67.19 240 ARG A N 1
ATOM 1937 C CA . ARG A 1 240 ? 33.749 -24.770 -9.599 1.00 67.19 240 ARG A CA 1
ATOM 1938 C C . ARG A 1 240 ? 34.170 -25.176 -8.174 1.00 67.19 240 ARG A C 1
ATOM 1940 O O . ARG A 1 240 ? 33.327 -25.587 -7.380 1.00 67.19 240 ARG A O 1
ATOM 1947 N N . ASP A 1 241 ? 35.438 -24.977 -7.822 1.00 73.62 241 ASP A N 1
ATOM 1948 C CA . ASP A 1 241 ? 35.972 -25.260 -6.482 1.00 73.62 241 ASP A CA 1
ATOM 1949 C C . ASP A 1 241 ? 35.451 -24.313 -5.391 1.00 73.62 241 ASP A C 1
ATOM 1951 O O . ASP A 1 241 ? 35.258 -24.723 -4.244 1.00 73.62 241 ASP A O 1
ATOM 1955 N N . GLN A 1 242 ? 35.187 -23.049 -5.725 1.00 76.50 242 GLN A N 1
ATOM 1956 C CA . GLN A 1 242 ? 34.646 -22.068 -4.781 1.00 76.50 242 GLN A CA 1
ATOM 1957 C C . GLN A 1 242 ? 33.170 -22.346 -4.478 1.00 76.50 242 GLN A C 1
ATOM 1959 O O . GLN A 1 242 ? 32.742 -22.214 -3.330 1.00 76.50 242 GLN A O 1
ATOM 1964 N N . ILE A 1 243 ? 32.414 -22.813 -5.478 1.00 73.94 243 ILE A N 1
ATOM 1965 C CA . ILE A 1 243 ? 31.027 -23.266 -5.306 1.00 73.94 243 ILE A CA 1
ATOM 1966 C C . ILE A 1 243 ? 30.988 -24.475 -4.366 1.00 73.94 243 ILE A C 1
ATOM 1968 O O . ILE A 1 243 ? 30.248 -24.452 -3.385 1.00 73.94 243 ILE A O 1
ATOM 1972 N N . ALA A 1 244 ? 31.841 -25.481 -4.592 1.00 75.44 244 ALA A N 1
ATOM 1973 C CA . ALA A 1 244 ? 31.897 -26.674 -3.744 1.00 75.44 244 ALA A CA 1
ATOM 1974 C C . ALA A 1 244 ? 32.171 -26.330 -2.268 1.00 75.44 244 ALA A C 1
ATOM 1976 O O . ALA A 1 244 ? 31.483 -26.821 -1.370 1.00 75.44 244 ALA A O 1
ATOM 1977 N N . ARG A 1 245 ? 33.120 -25.421 -2.003 1.00 77.69 245 ARG A N 1
ATOM 1978 C CA . ARG A 1 245 ? 33.424 -24.962 -0.636 1.00 77.69 245 ARG A CA 1
ATOM 1979 C C . ARG A 1 245 ? 32.261 -24.195 -0.007 1.00 77.69 245 ARG A C 1
ATOM 1981 O O . ARG A 1 245 ? 31.956 -24.412 1.165 1.00 77.69 245 ARG A O 1
ATOM 1988 N N . LYS A 1 246 ? 31.584 -23.336 -0.777 1.00 77.44 246 LYS A N 1
ATOM 1989 C CA . LYS A 1 246 ? 30.444 -22.544 -0.290 1.00 77.44 246 LYS A CA 1
ATOM 1990 C C . LYS A 1 246 ? 29.229 -23.423 0.030 1.00 77.44 246 LYS A C 1
ATOM 1992 O O . LYS A 1 246 ? 28.579 -23.198 1.051 1.00 77.44 246 LYS A O 1
ATOM 1997 N N . THR A 1 247 ? 28.975 -24.467 -0.760 1.00 78.94 247 THR A N 1
ATOM 1998 C CA . THR A 1 247 ? 27.924 -25.460 -0.476 1.00 78.94 247 THR A CA 1
ATOM 1999 C C . THR A 1 247 ? 28.214 -26.235 0.810 1.00 78.94 247 THR A C 1
ATOM 2001 O O . THR A 1 247 ? 27.331 -26.360 1.659 1.00 78.94 247 THR A O 1
ATOM 2004 N N . ILE A 1 248 ? 29.457 -26.685 1.015 1.00 76.25 248 ILE A N 1
ATOM 2005 C CA . ILE A 1 248 ? 29.843 -27.415 2.235 1.00 76.25 248 ILE A CA 1
ATOM 2006 C C . ILE A 1 248 ? 29.727 -26.513 3.476 1.00 76.25 248 ILE A C 1
ATOM 2008 O O . ILE A 1 248 ? 29.173 -26.940 4.488 1.00 76.25 248 ILE A O 1
ATOM 2012 N N . ALA A 1 249 ? 30.164 -25.251 3.392 1.00 73.56 249 ALA A N 1
ATOM 2013 C CA . ALA A 1 249 ? 30.058 -24.288 4.493 1.00 73.56 249 ALA A CA 1
ATOM 2014 C C . ALA A 1 249 ? 28.600 -23.936 4.857 1.00 73.56 249 ALA A C 1
ATOM 2016 O O . ALA A 1 249 ? 28.270 -23.733 6.026 1.00 73.56 249 ALA A O 1
ATOM 2017 N N . SER A 1 250 ? 27.699 -23.903 3.870 1.00 70.56 250 SER A N 1
ATOM 2018 C CA . SER A 1 250 ? 26.259 -23.720 4.102 1.00 70.56 250 SER A CA 1
ATOM 2019 C C . SER A 1 250 ? 25.632 -24.925 4.826 1.00 70.56 250 SER A C 1
ATOM 2021 O O . SER A 1 250 ? 24.814 -24.762 5.738 1.00 70.56 250 SER A O 1
ATOM 2023 N N . MET A 1 251 ? 26.063 -26.145 4.493 1.00 65.81 251 MET A N 1
ATOM 2024 C CA . MET A 1 251 ? 25.568 -27.379 5.116 1.00 65.81 251 MET A CA 1
ATOM 2025 C C . MET A 1 251 ? 26.078 -27.602 6.548 1.00 65.81 251 MET A C 1
ATOM 2027 O O . MET A 1 251 ? 25.395 -28.243 7.347 1.00 65.81 251 MET A O 1
ATOM 2031 N N . THR A 1 252 ? 27.258 -27.096 6.911 1.00 67.56 252 THR A N 1
ATOM 2032 C CA . THR A 1 252 ? 27.776 -27.216 8.286 1.00 67.56 252 THR A CA 1
ATOM 2033 C C . THR A 1 252 ? 27.140 -26.197 9.232 1.00 67.56 252 THR A C 1
ATOM 2035 O O . THR A 1 252 ? 26.820 -26.539 10.371 1.00 67.56 252 THR A O 1
ATOM 2038 N N . ASN A 1 253 ? 26.852 -24.983 8.752 1.00 60.19 253 ASN A N 1
ATOM 2039 C CA . ASN A 1 253 ? 26.214 -23.927 9.548 1.00 60.19 253 ASN A CA 1
ATOM 2040 C C . ASN A 1 253 ? 24.738 -24.247 9.887 1.00 60.19 253 ASN A C 1
ATOM 2042 O O . ASN A 1 253 ? 24.228 -23.889 10.948 1.00 60.19 253 ASN A O 1
ATOM 2046 N N . THR A 1 254 ? 24.046 -25.010 9.034 1.00 58.19 254 THR A N 1
ATOM 2047 C CA . THR A 1 254 ? 22.668 -25.472 9.298 1.00 58.19 254 THR A CA 1
ATOM 2048 C C . THR A 1 254 ? 22.579 -26.585 10.349 1.00 58.19 254 THR A C 1
ATOM 2050 O O . THR A 1 254 ? 21.524 -26.754 10.962 1.00 58.19 254 THR A O 1
ATOM 2053 N N . LYS A 1 255 ? 23.676 -27.306 10.628 1.00 54.94 255 LYS A N 1
ATOM 2054 C CA . LYS A 1 255 ? 23.720 -28.353 11.668 1.00 54.94 255 LYS A CA 1
ATOM 2055 C C . LYS A 1 255 ? 23.981 -27.815 13.078 1.00 54.94 255 LYS A C 1
ATOM 2057 O O . LYS A 1 255 ? 23.571 -28.460 14.034 1.00 54.94 255 LYS A O 1
ATOM 2062 N N . GLN A 1 256 ? 24.590 -26.636 13.228 1.00 54.53 256 GLN A N 1
ATOM 2063 C CA . GLN A 1 256 ? 24.829 -26.029 14.549 1.00 54.53 256 GLN A CA 1
ATOM 2064 C C . GLN A 1 256 ? 23.607 -25.296 15.131 1.00 54.53 256 GLN A C 1
ATOM 2066 O O . GLN A 1 256 ? 23.555 -25.073 16.334 1.00 54.53 256 GLN A O 1
ATOM 2071 N N . LYS A 1 257 ? 22.594 -24.962 14.317 1.00 55.16 257 LYS A N 1
ATOM 2072 C CA . LYS A 1 257 ? 21.394 -24.219 14.760 1.00 55.16 257 LYS A CA 1
ATOM 2073 C C . LYS A 1 257 ? 20.227 -25.089 15.246 1.00 55.16 257 LYS A C 1
ATOM 2075 O O . LYS A 1 257 ? 19.147 -24.565 15.500 1.00 55.16 257 LYS A O 1
ATOM 2080 N N . ARG A 1 258 ? 20.407 -26.407 15.365 1.00 57.38 258 ARG A N 1
ATOM 2081 C CA . ARG A 1 258 ? 19.385 -27.317 15.912 1.00 57.38 258 ARG A CA 1
ATOM 2082 C C . ARG A 1 258 ? 19.888 -27.940 17.211 1.00 57.38 258 ARG A C 1
ATOM 2084 O O . ARG A 1 258 ? 20.244 -29.112 17.240 1.00 57.38 258 ARG A O 1
ATOM 2091 N N . THR A 1 259 ? 19.930 -27.148 18.277 1.00 61.84 259 THR A N 1
ATOM 2092 C CA . THR A 1 259 ? 19.906 -27.681 19.644 1.00 61.84 259 THR A CA 1
ATOM 2093 C C . THR A 1 259 ? 18.458 -28.051 20.002 1.00 61.84 259 THR A C 1
ATOM 2095 O O . THR A 1 259 ? 17.551 -27.269 19.703 1.00 61.84 259 THR A O 1
ATOM 2098 N N . PRO A 1 260 ? 18.193 -29.238 20.579 1.00 57.31 260 PRO A N 1
ATOM 2099 C CA . PRO A 1 260 ? 16.856 -29.601 21.034 1.00 57.31 260 PRO A CA 1
ATOM 2100 C C . PRO A 1 260 ? 16.522 -28.839 22.317 1.00 57.31 260 PRO A C 1
ATOM 2102 O O . PRO A 1 260 ? 17.353 -28.751 23.217 1.00 57.31 260 PRO A O 1
ATOM 2105 N N . TRP A 1 261 ? 15.301 -28.316 22.393 1.00 50.19 261 TRP A N 1
ATOM 2106 C CA . TRP A 1 261 ? 14.726 -27.812 23.634 1.00 50.19 261 TRP A CA 1
ATOM 2107 C C . TRP A 1 261 ? 14.472 -28.988 24.582 1.00 50.19 261 TRP A C 1
ATOM 2109 O O . TRP A 1 261 ? 13.729 -29.905 24.225 1.00 50.19 261 TRP A O 1
ATOM 2119 N N . TYR A 1 262 ? 15.087 -28.939 25.761 1.00 44.22 262 TYR A N 1
ATOM 2120 C CA . TYR A 1 262 ? 14.612 -29.560 26.996 1.00 44.22 262 TYR A CA 1
ATOM 2121 C C . TYR A 1 262 ? 14.972 -28.638 28.158 1.00 44.22 262 TYR A C 1
ATOM 2123 O O . TYR A 1 262 ? 16.117 -28.129 28.151 1.00 44.22 262 TYR A O 1
#

Foldseek 3Di:
DDDPDPPVVVVVVVVVVVVVVVVVVVVVVVVVVVVCVVPVDPDPVVVVVVVVVVVVVVVVVVVVVVVVVVVVVVVVVVVVVVVVVVVVVVVVVVVVVVVVVVVVVVVVVVVVVVVVVVVVVVVVVVVVVVLVVLQVVLLVLCVVLVPPDPPDCDDDPRRDPVCSVVSVVVSVVSVVVVVVVVVVVVVVVVVVPDDDDDDDDDDPPPPVPPPDPDPPDPDPDPPPDPDDDPDPDDDDPDDPVRVVVVVVVVVVVVVVPDDDDD